Protein AF-A0A9P0MDN2-F1 (afdb_monomer_lite)

InterPro domains:
  IPR000237 GRIP domain [PF01465] (187-229)
  IPR000237 GRIP domain [PS50913] (182-232)
  IPR000237 GRIP domain [SM00755] (185-232)
  IPR051841 Microtubule and Golgi organization protein [PTHR18902] (2-253)

pLDDT: mean 79.59, std 17.29, range [38.66, 96.5]

Radius of gyration: 47.5 Å; chains: 1; bounding box: 107×49×128 Å

Sequence (258 aa):
MKEEANEKKIKELQNEISVLQNKHSQLSAKFDNTVVEHAETVRSLKVHAETLAQCYRQQISEQEARHNKEIIELQSKIEKAPSPVEHNLPPPLMHREEGEGSENTESTYSPNKVHPVPLERLLATEDDQELANLKKQLHEQELKLSHLTALLADTEQDLAKHTQMNEVLKEEIRRQQRSQERERHAENLEYLKNVVFKFVTLSNSDERTRLVPVLNTILKLSPDETRQLTTVAKGEPSATLKGWTNLLPTWSSSPSKP

Structure (mmCIF, N/CA/C/O backbone):
data_AF-A0A9P0MDN2-F1
#
_entry.id   AF-A0A9P0MDN2-F1
#
loop_
_atom_site.group_PDB
_atom_site.id
_atom_site.type_symbol
_atom_site.label_atom_id
_atom_site.label_alt_id
_atom_site.label_comp_id
_atom_site.label_asym_id
_atom_site.label_entity_id
_atom_site.label_seq_id
_atom_site.pdbx_PDB_ins_code
_atom_site.Cartn_x
_atom_site.Cartn_y
_atom_site.Cartn_z
_atom_site.occupancy
_atom_site.B_iso_or_equiv
_atom_site.auth_seq_id
_atom_site.auth_comp_id
_atom_site.auth_asym_id
_atom_site.auth_atom_id
_atom_site.pdbx_PDB_model_num
ATOM 1 N N . MET A 1 1 ? -54.122 -16.820 39.438 1.00 64.31 1 MET A N 1
ATOM 2 C CA . MET A 1 1 ? -54.088 -15.855 38.311 1.00 64.31 1 MET A CA 1
ATOM 3 C C . MET A 1 1 ? -52.761 -15.109 38.173 1.00 64.31 1 MET A C 1
ATOM 5 O O . MET A 1 1 ? -52.159 -15.233 37.120 1.00 64.31 1 MET A O 1
ATOM 9 N N . LYS A 1 2 ? -52.264 -14.355 39.172 1.00 77.44 2 LYS A N 1
ATOM 10 C CA . LYS A 1 2 ? -50.983 -13.615 39.027 1.00 77.44 2 LYS A CA 1
ATOM 11 C C . LYS A 1 2 ? -49.751 -14.523 38.886 1.00 77.44 2 LYS A C 1
ATOM 13 O O . LYS A 1 2 ? -48.851 -14.221 38.115 1.00 77.44 2 LYS A O 1
ATOM 18 N N . GLU A 1 3 ? -49.737 -15.639 39.604 1.00 82.81 3 GLU A N 1
ATOM 19 C CA . GLU A 1 3 ? -48.618 -16.589 39.619 1.00 82.81 3 GLU A CA 1
ATOM 20 C C . GLU A 1 3 ? -48.464 -17.327 38.281 1.00 82.81 3 GLU A C 1
ATOM 22 O O . GLU A 1 3 ? -47.385 -17.354 37.703 1.00 82.81 3 GLU A O 1
ATOM 27 N N . GLU A 1 4 ? -49.580 -17.770 37.706 1.00 86.69 4 GLU A N 1
ATOM 28 C CA . GLU A 1 4 ? -49.644 -18.402 36.383 1.00 86.69 4 GLU A CA 1
ATOM 29 C C . GLU A 1 4 ? -49.249 -17.443 35.238 1.00 86.69 4 GLU A C 1
ATOM 31 O O . GLU A 1 4 ? -48.615 -17.841 34.259 1.00 86.69 4 GLU A O 1
ATOM 36 N N . ALA A 1 5 ? -49.573 -16.149 35.369 1.00 88.19 5 ALA A N 1
ATOM 37 C CA . ALA A 1 5 ? -49.143 -15.117 34.424 1.00 88.19 5 ALA A CA 1
ATOM 38 C C . ALA A 1 5 ? -47.628 -14.852 34.503 1.00 88.19 5 ALA A C 1
ATOM 40 O O . ALA A 1 5 ? -46.972 -14.717 33.468 1.00 88.19 5 ALA A O 1
ATOM 41 N N . ASN A 1 6 ? -47.061 -14.831 35.714 1.00 88.12 6 ASN A N 1
ATOM 42 C CA . ASN A 1 6 ? -45.615 -14.719 35.912 1.00 88.12 6 ASN A CA 1
ATOM 43 C C . ASN A 1 6 ? -44.875 -15.943 35.361 1.00 88.12 6 ASN A C 1
ATOM 45 O O . ASN A 1 6 ? -43.851 -15.792 34.700 1.00 88.12 6 ASN A O 1
ATOM 49 N N . GLU A 1 7 ? -45.408 -17.146 35.568 1.00 92.81 7 GLU A N 1
ATOM 50 C CA . GLU A 1 7 ? -44.802 -18.384 35.078 1.00 92.81 7 GLU A CA 1
ATOM 51 C C . GLU A 1 7 ? -44.790 -18.453 33.541 1.00 92.81 7 GLU A C 1
ATOM 53 O O . GLU A 1 7 ? -43.781 -18.827 32.935 1.00 92.81 7 GLU A O 1
ATOM 58 N N . LYS A 1 8 ? -45.868 -17.996 32.886 1.00 93.50 8 LYS A N 1
ATOM 59 C CA . LYS A 1 8 ? -45.890 -17.800 31.426 1.00 93.50 8 LYS A CA 1
ATOM 60 C C . LYS A 1 8 ? -44.834 -16.797 30.967 1.00 93.50 8 LYS A C 1
ATOM 62 O O . LYS A 1 8 ? -44.126 -17.078 30.003 1.00 93.50 8 LYS A O 1
ATOM 67 N N . LYS A 1 9 ? -44.694 -15.661 31.658 1.00 93.44 9 LYS A N 1
ATOM 68 C CA . LYS A 1 9 ? -43.712 -14.630 31.292 1.00 93.44 9 LYS A CA 1
ATOM 69 C C . LYS A 1 9 ? -42.272 -15.121 31.438 1.00 93.44 9 LYS A C 1
ATOM 71 O O . LYS A 1 9 ? -41.442 -14.827 30.585 1.00 93.44 9 LYS A O 1
ATOM 76 N N . ILE A 1 10 ? -41.986 -15.910 32.473 1.00 93.19 10 ILE A N 1
ATOM 77 C CA . ILE A 1 10 ? -40.671 -16.532 32.678 1.00 93.19 10 ILE A CA 1
ATOM 78 C C . ILE A 1 10 ? -40.348 -17.502 31.537 1.00 93.19 10 ILE A C 1
ATOM 80 O O . ILE A 1 10 ? -39.254 -17.427 30.982 1.00 93.19 10 ILE A O 1
ATOM 84 N N . LYS A 1 11 ? -41.296 -18.359 31.135 1.00 94.69 11 LYS A N 1
ATOM 85 C CA . LYS A 1 11 ? -41.104 -19.277 29.996 1.00 94.69 11 LYS A CA 1
ATOM 86 C C . LYS A 1 11 ? -40.870 -18.534 28.680 1.00 94.69 11 LYS A C 1
ATOM 88 O O . LYS A 1 11 ? -40.037 -18.944 27.878 1.00 94.69 11 LYS A O 1
ATOM 93 N N . GLU A 1 12 ? -41.581 -17.432 28.468 1.00 94.81 12 GLU A N 1
ATOM 94 C CA . GLU A 1 12 ? -41.443 -16.595 27.275 1.00 94.81 12 GLU A CA 1
ATOM 95 C C . GLU A 1 12 ? -40.056 -15.932 27.209 1.00 94.81 12 GLU A C 1
ATOM 97 O O . GLU A 1 12 ? -39.370 -16.043 26.195 1.00 94.81 12 GLU A O 1
ATOM 102 N N . LEU A 1 13 ? -39.589 -15.358 28.325 1.00 94.69 13 LEU A N 1
ATOM 103 C CA . LEU A 1 13 ? -38.243 -14.787 28.444 1.00 94.69 13 LEU A CA 1
ATOM 104 C C . LEU A 1 13 ? -37.142 -15.849 28.305 1.00 94.69 13 LEU A C 1
ATOM 106 O O . LEU A 1 13 ? -36.115 -15.591 27.683 1.00 94.69 13 LEU A O 1
ATOM 110 N N . GLN A 1 14 ? -37.341 -17.055 28.845 1.00 95.38 14 GLN A N 1
ATOM 111 C CA . GLN A 1 14 ? -36.399 -18.167 28.675 1.00 95.38 14 GLN A CA 1
ATOM 112 C C . GLN A 1 14 ? -36.266 -18.586 27.206 1.00 95.38 14 GLN A C 1
ATOM 114 O O . GLN A 1 14 ? -35.151 -18.811 26.732 1.00 95.38 14 GLN A O 1
ATOM 119 N N . ASN A 1 15 ? -37.380 -18.638 26.471 1.00 95.50 15 ASN A N 1
ATOM 120 C CA . ASN A 1 15 ? -37.355 -18.889 25.031 1.00 95.50 15 ASN A CA 1
ATOM 121 C C . ASN A 1 15 ? -36.637 -17.768 24.273 1.00 95.50 15 ASN A C 1
ATOM 123 O O . ASN A 1 15 ? -35.816 -18.048 23.402 1.00 95.50 15 ASN A O 1
ATOM 127 N N . GLU A 1 16 ? -36.900 -16.507 24.614 1.00 96.12 16 GLU A N 1
ATOM 128 C CA . GLU A 1 16 ? -36.257 -15.360 23.969 1.00 96.12 16 GLU A CA 1
ATOM 129 C C . GLU A 1 16 ? -34.737 -15.350 24.197 1.00 96.12 16 GLU A C 1
ATOM 131 O O . GLU A 1 16 ? -33.969 -15.173 23.250 1.00 96.12 16 GLU A O 1
ATOM 136 N N . ILE A 1 17 ? -34.287 -15.652 25.420 1.00 95.12 17 ILE A N 1
ATOM 137 C CA . ILE A 1 17 ? -32.863 -15.818 25.745 1.00 95.12 17 ILE A CA 1
ATOM 138 C C . ILE A 1 17 ? -32.244 -16.947 24.915 1.00 95.12 17 ILE A C 1
ATOM 140 O O . ILE A 1 17 ? -31.166 -16.761 24.352 1.00 95.12 17 ILE A O 1
ATOM 144 N N . SER A 1 18 ? -32.923 -18.091 24.786 1.00 96.31 18 SER A N 1
ATOM 145 C CA . SER A 1 18 ? -32.432 -19.221 23.986 1.00 96.31 18 SER A CA 1
ATOM 146 C C . SER A 1 18 ? -32.280 -18.857 22.503 1.00 96.31 18 SER A C 1
ATOM 148 O O . SER A 1 18 ? -31.257 -19.157 21.881 1.00 96.31 18 SER A O 1
ATOM 150 N N . VAL A 1 19 ? -33.255 -18.137 21.939 1.00 96.50 19 VAL A N 1
ATOM 151 C CA . VAL A 1 19 ? -33.205 -17.653 20.551 1.00 96.50 19 VAL A CA 1
ATOM 152 C C . VAL A 1 19 ? -32.062 -16.655 20.357 1.00 96.50 19 VAL A C 1
ATOM 154 O O . VAL A 1 19 ? -31.311 -16.762 19.384 1.00 96.50 19 VAL A O 1
ATOM 157 N N . LEU A 1 20 ? -31.889 -15.709 21.283 1.00 95.25 20 LEU A N 1
ATOM 158 C CA . LEU A 1 20 ? -30.805 -14.726 21.229 1.00 95.25 20 LEU A CA 1
ATOM 159 C C . LEU A 1 20 ? -29.427 -15.383 21.360 1.00 95.25 20 LEU A C 1
ATOM 161 O O . LEU A 1 20 ? -28.518 -15.029 20.610 1.00 95.25 20 LEU A O 1
ATOM 165 N N . GLN A 1 21 ? -29.277 -16.376 22.239 1.00 96.00 21 GLN A N 1
ATOM 166 C CA . GLN A 1 21 ? -28.046 -17.160 22.367 1.00 96.00 21 GLN A CA 1
ATOM 167 C C . GLN A 1 21 ? -27.708 -17.899 21.068 1.00 96.00 21 GLN A C 1
ATOM 169 O O . GLN A 1 21 ? -26.567 -17.851 20.610 1.00 96.00 21 GLN A O 1
ATOM 174 N N . ASN A 1 22 ? -28.698 -18.526 20.428 1.00 96.31 22 ASN A N 1
ATOM 175 C CA . ASN A 1 22 ? -28.493 -19.233 19.165 1.00 96.31 22 ASN A CA 1
ATOM 176 C C . ASN A 1 22 ? -28.122 -18.261 18.027 1.00 96.31 22 ASN A C 1
ATOM 178 O O . ASN A 1 22 ? -27.191 -18.505 17.259 1.00 96.31 22 ASN A O 1
ATOM 182 N N . LYS A 1 23 ? -28.774 -17.092 17.973 1.00 96.38 23 LYS A N 1
ATOM 183 C CA . LYS A 1 23 ? -28.440 -16.031 17.013 1.00 96.38 23 LYS A CA 1
ATOM 184 C C . LYS A 1 23 ? -27.026 -15.490 17.226 1.00 96.38 23 LYS A C 1
ATOM 186 O O . LYS A 1 23 ? -26.309 -15.288 16.248 1.00 96.38 23 LYS A O 1
ATOM 191 N N . HIS A 1 24 ? -26.611 -15.283 18.475 1.00 94.31 24 HIS A N 1
ATOM 192 C CA . HIS A 1 24 ? -25.248 -14.860 18.784 1.00 94.31 24 HIS A CA 1
ATOM 193 C C . HIS A 1 24 ? -24.230 -15.928 18.370 1.00 94.31 24 HIS A C 1
ATOM 195 O O . HIS A 1 24 ? -23.227 -15.589 17.743 1.00 94.31 24 HIS A O 1
ATOM 201 N N . SER A 1 25 ? -24.500 -17.203 18.657 1.00 96.06 25 SER A N 1
ATOM 202 C CA . SER A 1 25 ? -23.626 -18.311 18.262 1.00 96.06 25 SER A CA 1
ATOM 203 C C . SER A 1 25 ? -23.468 -18.395 16.739 1.00 96.06 25 SER A C 1
ATOM 205 O O . SER A 1 25 ? -22.344 -18.457 16.244 1.00 96.06 25 SER A O 1
ATOM 207 N N . GLN A 1 26 ? -24.561 -18.267 15.976 1.00 95.69 26 GLN A N 1
ATOM 208 C CA . GLN A 1 26 ? -24.492 -18.198 14.511 1.00 95.69 26 GLN A CA 1
ATOM 209 C C . GLN A 1 26 ? -23.711 -16.986 14.004 1.00 95.69 26 GLN A C 1
ATOM 211 O O . GLN A 1 26 ? -22.951 -17.108 13.045 1.00 95.69 26 GLN A O 1
ATOM 216 N N . LEU A 1 27 ? -23.913 -15.810 14.603 1.00 96.00 27 LEU A N 1
ATOM 217 C CA . LEU A 1 27 ? -23.220 -14.600 14.171 1.00 96.00 27 LEU A CA 1
ATOM 218 C C . LEU A 1 27 ? -21.716 -14.687 14.463 1.00 96.00 27 LEU A C 1
ATOM 220 O O . LEU A 1 27 ? -20.920 -14.288 13.620 1.00 96.00 27 LEU A O 1
ATOM 224 N N . SER A 1 28 ? -21.344 -15.277 15.603 1.00 95.56 28 SER A N 1
ATOM 225 C CA . SER A 1 28 ? -19.951 -15.563 15.956 1.00 95.56 28 SER A CA 1
ATOM 226 C C . SER A 1 28 ? -19.315 -16.520 14.950 1.00 95.56 28 SER A C 1
ATOM 228 O O . SER A 1 28 ? -18.277 -16.201 14.390 1.00 95.56 28 SER A O 1
ATOM 230 N N . ALA A 1 29 ? -19.981 -17.633 14.626 1.00 96.25 29 ALA A N 1
ATOM 231 C CA . ALA A 1 29 ? -19.466 -18.594 13.650 1.00 96.25 29 ALA A CA 1
ATOM 232 C C . ALA A 1 29 ? -19.299 -17.978 12.248 1.00 96.25 29 ALA A C 1
ATOM 234 O O . ALA A 1 29 ? -18.326 -18.256 11.552 1.00 96.25 29 ALA A O 1
ATOM 235 N N . LYS A 1 30 ? -20.229 -17.108 11.826 1.00 95.50 30 LYS A N 1
ATOM 236 C CA . LYS A 1 30 ? -20.091 -16.362 10.566 1.00 95.50 30 LYS A CA 1
ATOM 237 C C . LYS A 1 30 ? -18.897 -15.416 10.599 1.00 95.50 30 LYS A C 1
ATOM 239 O O . LYS A 1 30 ? -18.165 -15.358 9.619 1.00 95.50 30 LYS A O 1
ATOM 244 N N . PHE A 1 31 ? -18.706 -14.698 11.704 1.00 95.50 31 PHE A N 1
ATOM 245 C CA . PHE A 1 31 ? -17.558 -13.816 11.877 1.00 95.50 31 PHE A CA 1
ATOM 246 C C . PHE A 1 31 ? -16.243 -14.602 11.793 1.00 95.50 31 PHE A C 1
ATOM 248 O O . PHE A 1 31 ? -15.387 -14.254 10.983 1.00 95.50 31 PHE A O 1
ATOM 255 N N . ASP A 1 32 ? -16.126 -15.711 12.522 1.00 95.19 32 ASP A N 1
ATOM 256 C CA . ASP A 1 32 ? -14.928 -16.556 12.507 1.00 95.19 32 ASP A CA 1
ATOM 257 C C . ASP A 1 32 ? -14.625 -17.085 11.096 1.00 95.19 32 ASP A C 1
ATOM 259 O O . ASP A 1 32 ? -13.489 -16.990 10.630 1.00 95.19 32 ASP A O 1
ATOM 263 N N . ASN A 1 33 ? -15.647 -17.537 10.361 1.00 94.50 33 ASN A N 1
ATOM 264 C CA . ASN A 1 33 ? -15.489 -17.958 8.966 1.00 94.50 33 ASN A CA 1
ATOM 265 C C . ASN A 1 33 ? -14.997 -16.813 8.069 1.00 94.50 33 ASN A C 1
ATOM 267 O O . ASN A 1 33 ? -14.053 -17.001 7.304 1.00 94.50 33 ASN A O 1
ATOM 271 N N . THR A 1 34 ? -15.579 -15.612 8.188 1.00 92.62 34 THR A N 1
ATOM 272 C CA . THR A 1 34 ? -15.127 -14.458 7.391 1.00 92.62 34 THR A CA 1
ATOM 273 C C . THR A 1 34 ? -13.689 -14.061 7.712 1.00 92.62 34 THR A C 1
ATOM 275 O O . THR A 1 34 ? -12.934 -13.719 6.805 1.00 92.62 34 THR A O 1
ATOM 278 N N . VAL A 1 35 ? -13.272 -14.160 8.978 1.00 95.19 35 VAL A N 1
ATOM 279 C CA . VAL A 1 35 ? -11.889 -13.893 9.392 1.00 95.19 35 VAL A CA 1
ATOM 280 C C . VAL A 1 35 ? -10.933 -14.902 8.758 1.00 95.19 35 VAL A C 1
ATOM 282 O O . VAL A 1 35 ? -9.881 -14.505 8.254 1.00 95.19 35 VAL A O 1
ATOM 285 N N . VAL A 1 36 ? -11.298 -16.187 8.731 1.00 96.12 36 VAL A N 1
ATOM 286 C CA . VAL A 1 36 ? -10.492 -17.236 8.088 1.00 96.12 36 VAL A CA 1
ATOM 287 C C . VAL A 1 36 ? -10.376 -16.998 6.581 1.00 96.12 36 VAL A C 1
ATOM 289 O O . VAL A 1 36 ? -9.259 -16.985 6.062 1.00 96.12 36 VAL A O 1
ATOM 292 N N . GLU A 1 37 ? -11.483 -16.720 5.890 1.00 94.19 37 GLU A N 1
ATOM 293 C CA . GLU A 1 37 ? -11.477 -16.407 4.453 1.00 94.19 37 GLU A CA 1
ATOM 294 C C . GLU A 1 37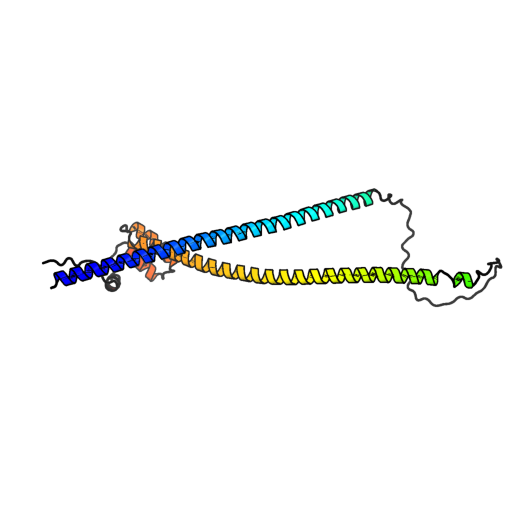 ? -10.611 -15.174 4.145 1.00 94.19 37 GLU A C 1
ATOM 296 O O . GLU A 1 37 ? -9.792 -15.174 3.221 1.00 94.19 37 GLU A O 1
ATOM 301 N N . HIS A 1 38 ? -10.728 -14.116 4.950 1.00 94.12 38 HIS A N 1
ATOM 302 C CA . HIS A 1 38 ? -9.909 -12.915 4.781 1.00 94.12 38 HIS A CA 1
ATOM 303 C C . HIS A 1 38 ? -8.423 -13.218 5.032 1.00 94.12 38 HIS A C 1
ATOM 305 O O . HIS A 1 38 ? -7.560 -12.775 4.276 1.00 94.12 38 HIS A O 1
ATOM 311 N N . ALA A 1 39 ? -8.095 -14.041 6.029 1.00 93.31 39 ALA A N 1
ATOM 312 C CA . ALA A 1 39 ? -6.718 -14.466 6.270 1.00 93.31 39 ALA A CA 1
ATOM 313 C C . ALA A 1 39 ? -6.143 -15.307 5.111 1.00 93.31 39 ALA A C 1
ATOM 315 O O . ALA A 1 39 ? -4.949 -15.215 4.812 1.00 93.31 39 ALA A O 1
ATOM 316 N N . GLU A 1 40 ? -6.965 -16.124 4.451 1.00 94.94 40 GLU A N 1
ATOM 317 C CA . GLU A 1 40 ? -6.573 -16.911 3.276 1.00 94.94 40 GLU A CA 1
ATOM 318 C C . GLU A 1 40 ? -6.332 -16.045 2.042 1.00 94.94 40 GLU A C 1
ATOM 320 O O . GLU A 1 40 ? -5.292 -16.182 1.393 1.00 94.94 40 GLU A O 1
ATOM 325 N N . THR A 1 41 ? -7.234 -15.106 1.754 1.00 93.19 41 THR A N 1
ATOM 326 C CA . THR A 1 41 ? -7.065 -14.160 0.637 1.00 93.19 41 THR A CA 1
ATOM 327 C C . THR A 1 41 ? -5.800 -13.318 0.797 1.00 93.19 41 THR A C 1
ATOM 329 O O . THR A 1 41 ? -5.014 -13.206 -0.145 1.00 93.19 41 THR A O 1
ATOM 332 N N . VAL A 1 42 ? -5.528 -12.809 2.004 1.00 91.69 42 VAL A N 1
ATOM 333 C CA . VAL A 1 42 ? -4.289 -12.075 2.310 1.00 91.69 42 VAL A CA 1
ATOM 334 C C . VAL A 1 42 ? -3.055 -12.958 2.106 1.00 91.69 42 VAL A C 1
ATOM 336 O O . VAL A 1 42 ? -2.080 -12.511 1.498 1.00 91.69 42 VAL A O 1
ATOM 339 N N . ARG A 1 43 ? -3.086 -14.222 2.552 1.00 95.44 43 ARG A N 1
ATOM 340 C CA . ARG A 1 43 ? -1.994 -15.181 2.299 1.00 95.44 43 ARG A CA 1
ATOM 341 C C . ARG A 1 43 ? -1.755 -15.387 0.806 1.00 95.44 43 ARG A C 1
ATOM 343 O O . ARG A 1 43 ? -0.609 -15.326 0.371 1.00 95.44 43 ARG A O 1
ATOM 350 N N . SER A 1 44 ? -2.815 -15.592 0.027 1.00 92.88 44 SER A N 1
ATOM 351 C CA . SER A 1 44 ? -2.716 -15.790 -1.422 1.00 92.88 44 SER A CA 1
ATOM 352 C C . SER A 1 44 ? -2.113 -14.572 -2.123 1.00 92.88 44 SER A C 1
ATOM 354 O O . SER A 1 44 ? -1.203 -14.713 -2.940 1.00 92.88 44 SER A O 1
ATOM 356 N N . LEU A 1 45 ? -2.580 -13.366 -1.783 1.00 92.38 45 LEU A N 1
ATOM 357 C CA . LEU A 1 45 ? -2.050 -12.121 -2.342 1.00 92.38 45 LEU A CA 1
ATOM 358 C C . LEU A 1 45 ? -0.573 -11.924 -1.991 1.00 92.38 45 LEU A C 1
ATOM 360 O O . LEU A 1 45 ? 0.213 -11.524 -2.849 1.00 92.38 45 LEU A O 1
ATOM 364 N N . LYS A 1 46 ? -0.175 -12.258 -0.758 1.00 93.00 46 LYS A N 1
ATOM 365 C CA . LYS A 1 46 ? 1.222 -12.186 -0.321 1.00 93.00 46 LYS A CA 1
ATOM 366 C C . LYS A 1 46 ? 2.122 -13.120 -1.134 1.00 93.00 46 LYS A C 1
ATOM 368 O O . LYS A 1 46 ? 3.142 -12.671 -1.646 1.00 93.00 46 LYS A O 1
ATOM 373 N N . VAL A 1 47 ? 1.721 -14.380 -1.308 1.00 94.88 47 VAL A N 1
ATOM 374 C CA . VAL A 1 47 ? 2.479 -15.357 -2.113 1.00 94.88 47 VAL A CA 1
ATOM 375 C C . VAL A 1 47 ? 2.606 -14.894 -3.567 1.00 94.88 47 VAL A C 1
ATOM 377 O O . VAL A 1 47 ? 3.683 -14.984 -4.159 1.00 94.88 47 VAL A O 1
ATOM 380 N N . HIS A 1 48 ? 1.531 -14.352 -4.145 1.00 92.38 48 HIS A N 1
ATOM 381 C CA . HIS A 1 48 ? 1.569 -13.810 -5.502 1.00 92.38 48 HIS A CA 1
ATOM 382 C C . HIS A 1 48 ? 2.553 -12.635 -5.626 1.00 92.38 48 HIS A C 1
ATOM 384 O O . HIS A 1 48 ? 3.381 -12.619 -6.538 1.00 92.38 48 HIS A O 1
ATOM 390 N N . ALA A 1 49 ? 2.520 -11.691 -4.680 1.00 88.38 49 ALA A N 1
ATOM 391 C CA . ALA A 1 49 ? 3.444 -10.559 -4.651 1.00 88.38 49 ALA A CA 1
ATOM 392 C C . ALA A 1 49 ? 4.910 -11.005 -4.495 1.00 88.38 49 ALA A C 1
ATOM 394 O O . ALA A 1 49 ? 5.790 -10.487 -5.182 1.00 88.38 49 ALA A O 1
ATOM 395 N N . GLU A 1 50 ? 5.178 -11.994 -3.637 1.00 93.50 50 GLU A N 1
ATOM 396 C CA . GLU A 1 50 ? 6.517 -12.565 -3.445 1.00 93.50 50 GLU A CA 1
ATOM 397 C C . GLU A 1 50 ? 7.039 -13.246 -4.715 1.00 93.50 50 GLU A C 1
ATOM 399 O O . GLU A 1 50 ? 8.194 -13.036 -5.094 1.00 93.50 50 GLU A O 1
ATOM 404 N N . THR A 1 51 ? 6.173 -13.992 -5.404 1.00 95.69 51 THR A N 1
ATOM 405 C CA . THR A 1 51 ? 6.498 -14.659 -6.672 1.00 95.69 51 THR A CA 1
ATOM 406 C C . THR A 1 51 ? 6.843 -13.634 -7.750 1.00 95.69 51 THR A C 1
ATOM 408 O O . THR A 1 51 ? 7.872 -13.748 -8.415 1.00 95.69 51 THR A O 1
ATOM 411 N N . LEU A 1 52 ? 6.028 -12.584 -7.887 1.00 91.75 52 LEU A N 1
ATOM 412 C CA . LEU A 1 52 ? 6.271 -11.517 -8.855 1.00 91.75 52 LEU A CA 1
ATOM 413 C C . LEU A 1 52 ? 7.584 -10.778 -8.560 1.00 91.75 52 LEU A C 1
ATOM 415 O O . LEU A 1 52 ? 8.392 -10.549 -9.461 1.00 91.75 52 LEU A O 1
ATOM 419 N N . ALA A 1 53 ? 7.839 -10.463 -7.288 1.00 92.19 53 ALA A N 1
ATOM 420 C CA . ALA A 1 53 ? 9.090 -9.845 -6.869 1.00 92.19 53 ALA A CA 1
ATOM 421 C C . ALA A 1 53 ? 10.301 -10.746 -7.161 1.00 92.19 53 ALA A C 1
ATOM 423 O O . ALA A 1 53 ? 11.366 -10.248 -7.524 1.00 92.19 53 ALA A O 1
ATOM 424 N N . GLN A 1 54 ? 10.156 -12.067 -7.024 1.00 95.38 54 GLN A N 1
ATOM 425 C CA . GLN A 1 54 ? 11.209 -13.019 -7.366 1.00 95.38 54 GLN A CA 1
ATOM 426 C C . GLN A 1 54 ? 11.488 -13.055 -8.872 1.00 95.38 54 GLN A C 1
ATOM 428 O O . GLN A 1 54 ? 12.657 -12.991 -9.249 1.00 95.38 54 GLN A O 1
ATOM 433 N N . CYS A 1 55 ? 10.452 -13.064 -9.717 1.00 95.50 55 CYS A N 1
ATOM 434 C CA . CYS A 1 55 ? 10.616 -12.964 -11.169 1.00 95.50 55 CYS A CA 1
ATOM 435 C C . CYS A 1 55 ? 11.376 -11.694 -11.571 1.00 95.50 55 CYS A C 1
ATOM 437 O O . CYS A 1 55 ? 12.347 -11.778 -12.320 1.00 95.50 55 CYS A O 1
ATOM 439 N N . TYR A 1 56 ? 10.999 -10.530 -11.030 1.00 89.88 56 TYR A N 1
ATOM 440 C CA . TYR A 1 56 ? 11.695 -9.282 -11.355 1.00 89.88 56 TYR A CA 1
ATOM 441 C C . TYR A 1 56 ? 13.145 -9.267 -10.870 1.00 89.88 56 TYR A C 1
ATOM 443 O O . TYR A 1 56 ? 14.027 -8.845 -11.614 1.00 89.88 56 TYR A O 1
ATOM 451 N N . ARG A 1 57 ? 13.427 -9.776 -9.662 1.00 94.69 57 ARG A N 1
ATOM 452 C CA . ARG A 1 57 ? 14.814 -9.919 -9.183 1.00 94.69 57 ARG A CA 1
ATOM 453 C C . ARG A 1 57 ? 15.644 -10.801 -10.111 1.00 94.69 57 ARG A C 1
ATOM 455 O O . ARG A 1 57 ? 16.791 -10.470 -10.396 1.00 94.69 57 ARG A O 1
ATOM 462 N N . GLN A 1 58 ? 15.070 -11.903 -10.586 1.00 95.38 58 GLN A N 1
ATOM 463 C CA . GLN A 1 58 ? 15.761 -12.807 -11.497 1.00 95.38 58 GLN A CA 1
ATOM 464 C C . GLN A 1 58 ? 16.023 -12.156 -12.857 1.00 95.38 58 GLN A C 1
ATOM 466 O O . GLN A 1 58 ? 17.133 -12.255 -13.372 1.00 95.38 58 GLN A O 1
ATOM 471 N N . GLN A 1 59 ? 15.048 -11.424 -13.394 1.00 95.44 59 GLN A N 1
ATOM 472 C CA . GLN A 1 59 ? 15.205 -10.696 -14.650 1.00 95.44 59 GLN A CA 1
ATOM 473 C C . GLN A 1 59 ? 16.294 -9.616 -14.560 1.00 95.44 59 GLN A C 1
ATOM 475 O O . GLN A 1 59 ? 17.116 -9.507 -15.467 1.00 95.44 59 GLN A O 1
ATOM 480 N N . ILE A 1 60 ? 16.344 -8.862 -13.456 1.00 91.69 60 ILE A N 1
ATOM 481 C CA . ILE A 1 60 ? 17.404 -7.872 -13.208 1.00 91.69 60 ILE A CA 1
ATOM 482 C C . ILE A 1 60 ? 18.770 -8.563 -13.146 1.00 91.69 60 ILE A C 1
ATOM 484 O O . ILE A 1 60 ? 19.688 -8.148 -13.844 1.00 91.69 60 ILE A O 1
ATOM 488 N N . SER A 1 61 ? 18.889 -9.654 -12.385 1.00 96.31 61 SER A N 1
ATOM 489 C CA . SER A 1 61 ? 20.146 -10.400 -12.258 1.00 96.31 61 SER A CA 1
ATOM 490 C C . SER A 1 61 ? 20.638 -10.964 -13.596 1.00 96.31 61 SER A C 1
ATOM 492 O O . SER A 1 61 ? 21.829 -10.888 -13.901 1.00 96.31 61 SER A O 1
ATOM 494 N N . GLU A 1 62 ? 19.739 -11.491 -14.431 1.00 95.94 62 GLU A N 1
ATOM 495 C CA . GLU A 1 62 ? 20.096 -11.924 -15.784 1.00 95.94 62 GLU A CA 1
ATOM 496 C C . GLU A 1 62 ? 20.571 -10.761 -16.652 1.00 95.94 62 GLU A C 1
ATOM 498 O O . GLU A 1 62 ? 21.548 -10.907 -17.389 1.00 95.94 62 GLU A O 1
ATOM 503 N N . GLN A 1 63 ? 19.900 -9.613 -16.569 1.00 92.50 63 GLN A N 1
ATOM 504 C CA . GLN A 1 63 ? 20.267 -8.429 -17.335 1.00 92.50 63 GLN A CA 1
ATOM 505 C C . GLN A 1 63 ? 21.640 -7.893 -16.908 1.00 92.50 63 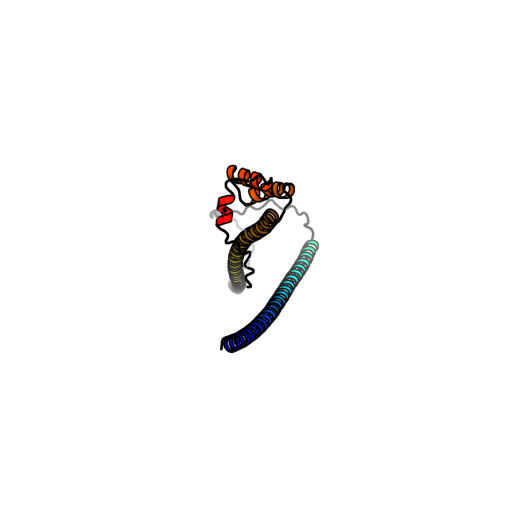GLN A C 1
ATOM 507 O O . GLN A 1 63 ? 22.482 -7.617 -17.760 1.00 92.50 63 GLN A O 1
ATOM 512 N N . GLU A 1 64 ? 21.910 -7.826 -15.604 1.00 93.44 64 GLU A N 1
ATOM 513 C CA . GLU A 1 64 ? 23.222 -7.472 -15.052 1.00 93.44 64 GLU A CA 1
ATOM 514 C C . GLU A 1 64 ? 24.309 -8.443 -15.523 1.00 93.44 64 GLU A C 1
ATOM 516 O O . GLU A 1 64 ? 25.386 -8.019 -15.939 1.00 93.44 64 GLU A O 1
ATOM 521 N N . ALA A 1 65 ? 24.026 -9.750 -15.529 1.00 95.62 65 ALA A N 1
ATOM 522 C CA . ALA A 1 65 ? 24.959 -10.753 -16.027 1.00 95.62 65 ALA A CA 1
ATOM 523 C C . ALA A 1 65 ? 25.221 -10.612 -17.537 1.00 95.62 65 ALA A C 1
ATOM 525 O O . ALA A 1 65 ? 26.357 -10.809 -17.976 1.00 95.62 65 ALA A O 1
ATOM 526 N N . ARG A 1 66 ? 24.201 -10.266 -18.338 1.00 94.31 66 ARG A N 1
ATOM 527 C CA . ARG A 1 66 ? 24.359 -9.967 -19.773 1.00 94.31 66 ARG A CA 1
ATOM 528 C C . ARG A 1 66 ? 25.239 -8.737 -19.980 1.00 94.31 66 ARG A C 1
ATOM 530 O O . ARG A 1 66 ? 26.236 -8.841 -20.687 1.00 94.31 66 ARG A O 1
ATOM 537 N N . HIS A 1 67 ? 24.930 -7.626 -19.312 1.00 91.50 67 HIS A N 1
ATOM 538 C CA . HIS A 1 67 ? 25.718 -6.398 -19.418 1.00 91.50 67 HIS A CA 1
ATOM 539 C C . HIS A 1 67 ? 27.164 -6.610 -18.957 1.00 91.50 67 HIS A C 1
ATOM 541 O O . HIS A 1 67 ? 28.087 -6.172 -19.632 1.00 91.50 67 HIS A O 1
ATOM 547 N N . ASN A 1 68 ? 27.394 -7.340 -17.861 1.00 93.81 68 ASN A N 1
ATOM 548 C CA . ASN A 1 68 ? 28.752 -7.650 -17.407 1.00 93.81 68 ASN A CA 1
ATOM 549 C C . ASN A 1 68 ? 29.542 -8.459 -18.444 1.00 93.81 68 ASN A C 1
ATOM 551 O O . ASN A 1 68 ? 30.721 -8.183 -18.658 1.00 93.81 68 ASN A O 1
ATOM 555 N N . LYS A 1 69 ? 28.914 -9.434 -19.114 1.00 94.06 69 LYS A N 1
ATOM 556 C CA . LYS A 1 69 ? 29.567 -10.176 -20.205 1.00 94.06 69 LYS A CA 1
ATOM 557 C C . LYS A 1 69 ? 29.922 -9.263 -21.375 1.00 94.06 69 LYS A C 1
ATOM 559 O O . LYS A 1 69 ? 31.033 -9.355 -21.887 1.00 94.06 69 LYS A O 1
ATOM 564 N N . GLU A 1 70 ? 29.010 -8.379 -21.766 1.00 92.69 70 GLU A N 1
ATOM 565 C CA . GLU A 1 70 ? 29.227 -7.431 -22.860 1.00 92.69 70 GLU A CA 1
ATOM 566 C C . GLU A 1 70 ? 30.333 -6.418 -22.531 1.00 92.69 70 GLU A C 1
ATOM 568 O O . GLU A 1 70 ? 31.208 -6.178 -23.358 1.00 92.69 70 GLU A O 1
ATOM 573 N N . ILE A 1 71 ? 30.374 -5.904 -21.298 1.00 93.00 71 ILE A N 1
ATOM 574 C CA . ILE A 1 71 ? 31.458 -5.038 -20.813 1.00 93.00 71 ILE A CA 1
ATOM 575 C C . ILE A 1 71 ? 32.809 -5.750 -20.926 1.00 93.00 71 ILE A C 1
ATOM 577 O O . ILE A 1 71 ? 33.752 -5.173 -21.463 1.00 93.00 71 ILE A O 1
ATOM 581 N N . ILE A 1 72 ? 32.904 -7.003 -20.470 1.00 92.94 72 ILE A N 1
ATOM 582 C CA . ILE A 1 72 ? 34.141 -7.794 -20.558 1.00 92.94 72 ILE A CA 1
ATOM 583 C C . ILE A 1 72 ? 34.543 -8.018 -22.025 1.00 92.94 72 ILE A C 1
ATOM 585 O O . ILE A 1 72 ? 35.718 -7.897 -22.374 1.00 92.94 72 ILE A O 1
ATOM 589 N N . GLU A 1 73 ? 33.585 -8.316 -22.904 1.00 92.38 73 GLU A N 1
ATOM 590 C CA . GLU A 1 73 ? 33.849 -8.513 -24.331 1.00 92.38 73 GLU A CA 1
ATOM 591 C C . GLU A 1 73 ? 34.337 -7.224 -25.012 1.00 92.38 73 GLU A C 1
ATOM 593 O O . GLU A 1 73 ? 35.295 -7.252 -25.790 1.00 92.38 73 GLU A O 1
ATOM 598 N N . LEU A 1 74 ? 33.719 -6.082 -24.701 1.00 88.19 74 LEU A N 1
ATOM 599 C CA . LEU A 1 74 ? 34.124 -4.775 -25.216 1.00 88.19 74 LEU A CA 1
ATOM 600 C C . LEU A 1 74 ? 35.505 -4.364 -24.691 1.00 88.19 74 LEU A C 1
ATOM 602 O O . LEU A 1 74 ? 36.342 -3.927 -25.479 1.00 88.19 74 LEU A O 1
ATOM 606 N N . GLN A 1 75 ? 35.786 -4.570 -23.402 1.00 87.25 75 GLN A N 1
ATOM 607 C CA . GLN A 1 75 ? 37.116 -4.346 -22.822 1.00 87.25 75 GLN A CA 1
ATOM 608 C C . GLN A 1 75 ? 38.181 -5.214 -23.508 1.00 87.25 75 GLN A C 1
ATOM 610 O O . GLN A 1 75 ? 39.235 -4.710 -23.889 1.00 87.25 75 GLN A O 1
ATOM 615 N N . SER A 1 76 ? 37.873 -6.488 -23.773 1.00 85.50 76 SER A N 1
ATOM 616 C CA . SER A 1 76 ? 38.756 -7.389 -24.521 1.00 85.50 76 SER A CA 1
ATOM 617 C C . SER A 1 76 ? 39.022 -6.914 -25.956 1.00 85.50 76 SER A C 1
ATOM 619 O O . SER A 1 76 ? 40.142 -7.068 -26.451 1.00 85.50 76 SER A O 1
ATOM 621 N N . LYS A 1 77 ? 38.017 -6.356 -26.644 1.00 85.31 77 LYS A N 1
ATOM 622 C CA . LYS A 1 77 ? 38.176 -5.790 -27.996 1.00 85.31 77 LYS A CA 1
ATOM 623 C C . LYS A 1 77 ? 39.036 -4.527 -27.988 1.00 85.31 77 LYS A C 1
ATOM 625 O O . LYS A 1 77 ? 39.804 -4.334 -28.925 1.00 85.31 77 LYS A O 1
ATOM 630 N N . ILE A 1 78 ? 38.944 -3.712 -26.937 1.00 77.50 78 ILE A N 1
ATOM 631 C CA . ILE A 1 78 ? 39.791 -2.526 -26.750 1.00 77.50 78 ILE A CA 1
ATOM 632 C C . ILE A 1 78 ? 41.251 -2.935 -26.500 1.00 77.50 78 ILE A C 1
ATOM 634 O O . ILE A 1 78 ? 42.139 -2.384 -27.139 1.00 77.50 78 ILE A O 1
ATOM 638 N N . GLU A 1 79 ? 41.520 -3.936 -25.655 1.00 72.75 79 GLU A N 1
ATOM 639 C CA . GLU A 1 79 ? 42.891 -4.431 -25.416 1.00 72.75 79 GLU A CA 1
ATOM 640 C C . GLU A 1 79 ? 43.519 -5.131 -26.633 1.00 72.75 79 GLU A C 1
ATOM 642 O O . GLU A 1 79 ? 44.739 -5.128 -26.789 1.00 72.75 79 GLU A O 1
ATOM 647 N N . LYS A 1 80 ? 42.706 -5.735 -27.509 1.00 68.31 80 LYS A N 1
ATOM 648 C CA . LYS A 1 80 ? 43.169 -6.344 -28.770 1.00 68.31 80 LYS A CA 1
ATOM 649 C C . LYS A 1 80 ? 43.307 -5.351 -29.925 1.00 68.31 80 LYS A C 1
ATOM 651 O O . LYS A 1 80 ? 43.818 -5.743 -30.976 1.00 68.31 80 LYS A O 1
ATOM 656 N N . ALA A 1 81 ? 42.856 -4.106 -29.771 1.00 53.66 81 ALA A N 1
ATOM 657 C CA . ALA A 1 81 ? 43.112 -3.074 -30.764 1.00 53.66 81 ALA A CA 1
ATOM 658 C C . ALA A 1 81 ? 44.622 -2.752 -30.764 1.00 53.66 81 ALA A C 1
ATOM 660 O O . ALA A 1 81 ? 45.191 -2.511 -29.698 1.00 53.66 81 ALA A O 1
ATOM 661 N N . PRO A 1 82 ? 45.307 -2.777 -31.922 1.00 51.75 82 PRO A N 1
ATOM 662 C CA . PRO A 1 82 ? 46.731 -2.473 -31.978 1.00 51.75 82 PRO A CA 1
ATOM 663 C C . PRO A 1 82 ? 46.972 -1.034 -31.508 1.00 51.75 82 PRO A C 1
ATOM 665 O O . PRO A 1 82 ? 46.233 -0.121 -31.878 1.00 51.75 82 PRO A O 1
ATOM 668 N N . SER A 1 83 ? 48.007 -0.846 -30.682 1.00 44.25 83 SER A N 1
ATOM 669 C CA . SER A 1 83 ? 48.432 0.461 -30.170 1.00 44.25 83 SER A CA 1
ATOM 670 C C . SER A 1 83 ? 48.530 1.493 -31.301 1.00 44.25 83 SER A C 1
ATOM 672 O O . SER A 1 83 ? 49.075 1.145 -32.356 1.00 44.25 83 SER A O 1
ATOM 674 N N . PRO A 1 84 ? 48.102 2.755 -31.103 1.00 48.47 84 PRO A N 1
ATOM 675 C CA . PRO A 1 84 ? 48.329 3.796 -32.091 1.00 48.47 84 PRO A CA 1
ATOM 676 C C . PRO A 1 84 ? 49.838 3.988 -32.221 1.00 48.47 84 PRO A C 1
ATOM 678 O O . PRO A 1 84 ? 50.503 4.447 -31.295 1.00 48.47 84 PRO A O 1
ATOM 681 N N . VAL A 1 85 ? 50.386 3.593 -33.366 1.00 45.62 85 VAL A N 1
ATOM 682 C CA . VAL A 1 85 ? 51.700 4.058 -33.788 1.00 45.62 85 VAL A CA 1
ATOM 683 C C . VAL A 1 85 ? 51.575 5.573 -33.920 1.00 45.62 85 VAL A C 1
ATOM 685 O O . VAL A 1 85 ? 50.717 6.052 -34.663 1.00 45.62 85 VAL A O 1
ATOM 688 N N . GLU A 1 86 ? 52.399 6.316 -33.181 1.00 47.34 86 GLU A N 1
ATOM 689 C CA . GLU A 1 86 ? 52.673 7.727 -33.443 1.00 47.34 86 GLU A CA 1
ATOM 690 C C . GLU A 1 86 ? 53.114 7.866 -34.905 1.00 47.34 86 GLU A C 1
ATOM 692 O O . GLU A 1 86 ? 54.275 7.682 -35.275 1.00 47.34 86 GLU A O 1
ATOM 697 N N . HIS A 1 87 ? 52.165 8.173 -35.774 1.00 49.03 87 HIS A N 1
ATOM 698 C CA . HIS A 1 87 ? 52.457 8.793 -37.044 1.00 49.03 87 HIS A CA 1
ATOM 699 C C . HIS A 1 87 ? 51.931 10.208 -36.975 1.00 49.03 87 HIS A C 1
ATOM 701 O O . HIS A 1 87 ? 50.732 10.429 -36.825 1.00 49.03 87 HIS A O 1
ATOM 707 N N . ASN A 1 88 ? 52.887 11.138 -37.039 1.00 47.34 88 ASN A N 1
ATOM 708 C CA . ASN A 1 88 ? 52.703 12.557 -37.288 1.00 47.34 88 ASN A CA 1
ATOM 709 C C . ASN A 1 88 ? 51.514 12.771 -38.226 1.00 47.34 88 ASN A C 1
ATOM 711 O O . ASN A 1 88 ? 51.621 12.586 -39.439 1.00 47.34 88 ASN A O 1
ATOM 715 N N . LEU A 1 89 ? 50.378 13.144 -37.646 1.00 44.31 89 LEU A N 1
ATOM 716 C CA . LEU A 1 89 ? 49.223 13.587 -38.402 1.00 44.31 89 LEU A CA 1
ATOM 717 C C . LEU A 1 89 ? 49.600 14.928 -39.054 1.00 44.31 89 LEU A C 1
ATOM 719 O O . LEU A 1 89 ? 50.070 15.827 -38.348 1.00 44.31 89 LEU A O 1
ATOM 723 N N . PRO A 1 90 ? 49.409 15.101 -40.373 1.00 56.44 90 PRO A N 1
ATOM 724 C CA . PRO A 1 90 ? 49.369 16.433 -40.957 1.00 56.44 90 PRO A CA 1
ATOM 725 C C . PRO A 1 90 ? 48.228 17.226 -40.291 1.00 56.44 90 PRO A C 1
ATOM 727 O O . PRO A 1 90 ? 47.254 16.618 -39.835 1.00 56.44 90 PRO A O 1
ATOM 730 N N . PRO A 1 91 ? 48.324 18.565 -40.209 1.00 52.59 91 PRO A N 1
ATOM 731 C CA . PRO A 1 91 ? 47.305 19.384 -39.559 1.00 52.59 91 PRO A CA 1
ATOM 732 C C . PRO A 1 91 ? 45.919 19.175 -40.197 1.00 52.59 91 PRO A C 1
ATOM 734 O O . PRO A 1 91 ? 45.834 18.777 -41.363 1.00 52.59 91 PRO A O 1
ATOM 737 N N . PRO A 1 92 ? 44.829 19.436 -39.449 1.00 51.06 92 PRO A N 1
ATOM 738 C CA . PRO A 1 92 ? 43.486 19.083 -39.878 1.00 51.06 92 PRO A CA 1
ATOM 739 C C . PRO A 1 92 ? 43.139 19.808 -41.178 1.00 51.06 92 PRO A C 1
ATOM 741 O O . PRO A 1 92 ? 43.185 21.037 -41.249 1.00 51.06 92 PRO A O 1
ATOM 744 N N . LEU A 1 93 ? 42.767 19.036 -42.201 1.00 56.38 93 LEU A N 1
ATOM 745 C CA . LEU A 1 93 ? 42.110 19.554 -43.393 1.00 56.38 93 LEU A CA 1
ATOM 746 C C . LEU A 1 93 ? 40.767 20.138 -42.953 1.00 56.38 93 LEU A C 1
ATOM 748 O O . LEU A 1 93 ? 39.824 19.404 -42.659 1.00 56.38 93 LEU A O 1
ATOM 752 N N . MET A 1 94 ? 40.690 21.466 -42.873 1.00 54.66 94 MET A N 1
ATOM 753 C CA . MET A 1 94 ? 39.404 22.147 -42.824 1.00 54.66 94 MET A CA 1
ATOM 754 C C . MET A 1 94 ? 38.578 21.687 -44.029 1.00 54.66 94 MET A C 1
ATOM 756 O O . MET A 1 94 ? 39.085 21.667 -45.152 1.00 54.66 94 MET A O 1
ATOM 760 N N . HIS A 1 95 ? 37.319 21.314 -43.797 1.00 52.41 95 HIS A N 1
ATOM 761 C CA . HIS A 1 95 ? 36.357 21.094 -44.873 1.00 52.41 95 HIS A CA 1
ATOM 762 C C . HIS A 1 95 ? 36.254 22.389 -45.686 1.00 52.41 95 HIS A C 1
ATOM 764 O O . HIS A 1 95 ? 35.738 23.396 -45.205 1.00 52.41 95 HIS A O 1
ATOM 770 N N . ARG A 1 96 ? 36.807 22.371 -46.899 1.00 58.34 96 ARG A N 1
ATOM 771 C CA . ARG A 1 96 ? 36.639 23.434 -47.886 1.00 58.34 96 ARG A CA 1
ATOM 772 C C . ARG A 1 96 ? 35.184 23.380 -48.349 1.00 58.34 96 ARG A C 1
ATOM 774 O O . ARG A 1 96 ? 34.741 22.356 -48.856 1.00 58.34 96 ARG A O 1
ATOM 781 N N . GLU A 1 97 ? 34.456 24.457 -48.085 1.00 59.66 97 GLU A N 1
ATOM 782 C CA . GLU A 1 97 ? 33.086 24.688 -48.540 1.00 59.66 97 GLU A CA 1
ATOM 783 C C . GLU A 1 97 ? 33.021 24.559 -50.071 1.00 59.66 97 GLU A C 1
ATOM 785 O O . GLU A 1 97 ? 33.881 25.085 -50.784 1.00 59.66 97 GLU A O 1
ATOM 790 N N . GLU A 1 98 ? 32.037 23.819 -50.583 1.00 53.59 98 GLU A N 1
ATOM 791 C CA . GLU A 1 98 ? 31.778 23.753 -52.021 1.00 53.59 98 GLU A CA 1
ATOM 792 C C . GLU A 1 98 ? 31.199 25.095 -52.472 1.00 53.59 98 GLU A C 1
ATOM 794 O O . GLU A 1 98 ? 30.019 25.380 -52.281 1.00 53.59 98 GLU A O 1
ATOM 799 N N . GLY A 1 99 ? 32.051 25.946 -53.039 1.00 61.81 99 GLY A N 1
ATOM 800 C CA . GLY A 1 99 ? 31.620 27.263 -53.484 1.00 61.81 99 GLY A CA 1
ATOM 801 C C . GLY A 1 99 ? 32.732 28.153 -54.018 1.00 61.81 99 GLY A C 1
ATOM 802 O O . GLY A 1 99 ? 32.752 29.330 -53.685 1.00 61.81 99 GLY A O 1
ATOM 803 N N . GLU A 1 100 ? 33.647 27.640 -54.844 1.00 52.97 100 GLU A N 1
ATOM 804 C CA . GLU A 1 100 ? 34.535 28.508 -55.629 1.00 52.97 100 GLU A CA 1
ATOM 805 C C . GLU A 1 100 ? 34.540 28.074 -57.092 1.00 52.97 100 GLU A C 1
ATOM 807 O O . GLU A 1 100 ? 34.775 26.915 -57.432 1.00 52.97 100 GLU A O 1
ATOM 812 N N . GLY A 1 101 ? 34.161 29.037 -57.928 1.00 54.44 101 GLY A N 1
ATOM 813 C CA . GLY A 1 101 ? 33.847 28.874 -59.328 1.00 54.44 101 GLY A CA 1
ATOM 814 C C . GLY A 1 101 ? 35.029 28.482 -60.201 1.00 54.44 101 GLY A C 1
ATOM 815 O O . GLY A 1 101 ? 36.203 28.653 -59.886 1.00 54.44 101 GLY A O 1
ATOM 816 N N . SER A 1 102 ? 34.636 27.946 -61.344 1.00 63.94 102 SER A N 1
ATOM 817 C CA . SER A 1 102 ? 35.444 27.550 -62.477 1.00 63.94 102 SER A CA 1
ATOM 818 C C . SER A 1 102 ? 36.263 28.712 -63.040 1.00 63.94 102 SER A C 1
ATOM 820 O O . SER A 1 102 ? 35.697 29.638 -63.615 1.00 63.94 102 SER A O 1
ATOM 822 N N . GLU A 1 103 ? 37.588 28.596 -63.010 1.00 57.22 103 GLU A N 1
ATOM 823 C CA . GLU A 1 103 ? 38.457 29.296 -63.959 1.00 57.22 103 GLU A CA 1
ATOM 824 C C . GLU A 1 103 ? 39.753 28.509 -64.207 1.00 57.22 103 GLU A C 1
ATOM 826 O O . GLU A 1 103 ? 40.775 28.686 -63.553 1.00 57.22 103 GLU A O 1
ATOM 831 N N . ASN A 1 104 ? 39.703 27.612 -65.198 1.00 49.16 104 ASN A N 1
ATOM 832 C CA . ASN A 1 104 ? 40.890 27.073 -65.856 1.00 49.16 104 ASN A CA 1
ATOM 833 C C . ASN A 1 104 ? 41.103 27.824 -67.179 1.00 49.16 104 ASN A C 1
ATOM 835 O O . ASN A 1 104 ? 40.372 27.617 -68.146 1.00 49.16 104 ASN A O 1
ATOM 839 N N . THR A 1 105 ? 42.168 28.613 -67.249 1.00 48.56 105 THR A N 1
ATOM 840 C CA . THR A 1 105 ? 42.957 28.827 -68.470 1.00 48.56 105 THR A CA 1
ATOM 841 C C . THR A 1 105 ? 44.372 28.423 -68.062 1.00 48.56 105 THR A C 1
ATOM 843 O O . THR A 1 105 ? 44.903 28.979 -67.113 1.00 48.56 105 THR A O 1
ATOM 846 N N . GLU A 1 106 ? 45.004 27.386 -68.598 1.00 39.06 106 GLU A N 1
ATOM 847 C CA . GLU A 1 106 ? 45.558 27.382 -69.945 1.00 39.06 106 GLU A CA 1
ATOM 848 C C . GLU A 1 106 ? 46.222 26.012 -70.187 1.00 39.06 106 GLU A C 1
ATOM 850 O O . GLU A 1 106 ? 46.824 25.413 -69.294 1.00 39.06 106 GLU A O 1
ATOM 855 N N . SER A 1 107 ? 46.074 25.494 -71.402 1.00 48.19 107 SER A N 1
ATOM 856 C CA . SER A 1 107 ? 46.593 24.206 -71.856 1.00 48.19 107 SER A CA 1
ATOM 857 C C . SER A 1 107 ? 4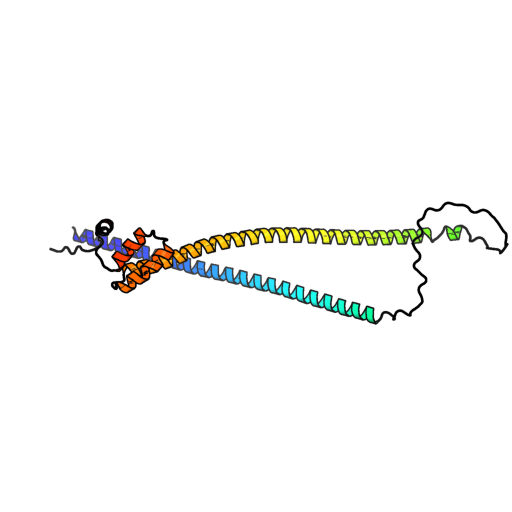8.120 24.195 -71.970 1.00 48.19 107 SER A C 1
ATOM 859 O O . SER A 1 107 ? 48.699 25.077 -72.598 1.00 48.19 107 SER A O 1
ATOM 861 N N . THR A 1 108 ? 48.788 23.129 -71.520 1.00 38.66 108 THR A N 1
ATOM 862 C CA . THR A 1 108 ? 50.094 22.729 -72.079 1.00 38.66 108 THR A CA 1
ATOM 863 C C . THR A 1 108 ? 50.217 21.202 -72.130 1.00 38.66 108 THR A C 1
ATOM 865 O O . THR A 1 108 ? 49.897 20.488 -71.186 1.00 38.66 108 THR A O 1
ATOM 868 N N . TYR A 1 109 ? 50.619 20.718 -73.301 1.00 43.53 109 TYR A N 1
ATOM 869 C CA . TYR A 1 109 ? 50.552 19.346 -73.799 1.00 43.53 109 TYR A CA 1
ATOM 870 C C . TYR A 1 109 ? 51.537 18.361 -73.137 1.00 43.53 109 TYR A C 1
ATOM 872 O O . TYR A 1 109 ? 52.711 18.671 -72.947 1.00 43.53 109 TYR A O 1
ATOM 880 N N . SER A 1 110 ? 51.102 17.107 -72.955 1.00 43.97 110 SER A N 1
ATOM 881 C CA . SER A 1 110 ? 51.976 15.923 -73.035 1.00 43.97 110 SER A CA 1
ATOM 882 C C . SER A 1 110 ? 51.191 14.698 -73.538 1.00 43.97 110 SER A C 1
ATOM 884 O O . SER A 1 110 ? 50.164 14.361 -72.946 1.00 43.97 110 SER A O 1
ATOM 886 N N . PRO A 1 111 ? 51.622 14.019 -74.623 1.00 54.28 111 PRO A N 1
ATOM 887 C CA . PRO A 1 111 ? 50.862 12.945 -75.247 1.00 54.28 111 PRO A CA 1
ATOM 888 C C . PRO A 1 111 ? 51.321 11.587 -74.706 1.00 54.28 111 PRO A C 1
ATOM 890 O O . PRO A 1 111 ? 52.108 10.891 -75.344 1.00 54.28 111 PRO A O 1
ATOM 893 N N . ASN A 1 112 ? 50.815 11.179 -73.543 1.00 45.84 112 ASN A N 1
ATOM 894 C CA . ASN A 1 112 ? 50.880 9.771 -73.155 1.00 45.84 112 ASN A CA 1
ATOM 895 C C . ASN A 1 112 ? 49.545 9.102 -73.475 1.00 45.84 112 ASN A C 1
ATOM 897 O O . ASN A 1 112 ? 48.486 9.530 -73.028 1.00 45.84 112 ASN A O 1
ATOM 901 N N . LYS A 1 113 ? 49.625 8.069 -74.317 1.00 53.00 113 LYS A N 1
ATOM 902 C CA . LYS A 1 113 ? 48.512 7.257 -74.810 1.00 53.00 113 LYS A CA 1
ATOM 903 C C . LYS A 1 113 ? 47.732 6.659 -73.635 1.00 53.00 113 LYS A C 1
ATOM 905 O O . LYS A 1 113 ? 48.106 5.610 -73.121 1.00 53.00 113 LYS A O 1
ATOM 910 N N . VAL A 1 114 ? 46.634 7.299 -73.247 1.00 56.28 114 VAL A N 1
ATOM 911 C CA . VAL A 1 114 ? 45.584 6.661 -72.453 1.00 56.28 114 VAL A CA 1
ATOM 912 C C . VAL A 1 114 ? 44.631 6.025 -73.454 1.00 56.28 114 VAL A C 1
ATOM 914 O O . VAL A 1 114 ? 43.970 6.713 -74.229 1.00 56.28 114 VAL A O 1
ATOM 917 N N . HIS A 1 115 ? 44.637 4.697 -73.512 1.00 59.78 115 HIS A N 1
ATOM 918 C CA . HIS A 1 115 ? 43.665 3.949 -74.300 1.00 59.78 115 HIS A CA 1
ATOM 919 C C . HIS A 1 115 ? 42.271 4.253 -73.722 1.00 59.78 115 HIS A C 1
ATOM 921 O O . HIS A 1 115 ? 42.108 4.117 -72.507 1.00 59.78 115 HIS A O 1
ATOM 927 N N . PRO A 1 116 ? 41.278 4.687 -74.521 1.00 64.44 116 PRO A N 1
ATOM 928 C CA . PRO A 1 116 ? 39.961 4.992 -73.982 1.00 64.44 116 PRO A CA 1
ATOM 929 C C . PRO A 1 116 ? 39.341 3.701 -73.448 1.00 64.44 116 PRO A C 1
ATOM 931 O O . PRO A 1 116 ? 39.263 2.696 -74.162 1.00 64.44 116 PRO A O 1
ATOM 934 N N . VAL A 1 117 ? 38.953 3.720 -72.172 1.00 63.88 117 VAL A N 1
ATOM 935 C CA . VAL A 1 117 ? 38.187 2.635 -71.558 1.00 63.88 117 VAL A CA 1
ATOM 936 C C . VAL A 1 117 ? 36.867 2.528 -72.335 1.00 63.88 117 VAL A C 1
ATOM 938 O O . VAL A 1 117 ? 36.202 3.551 -72.511 1.00 63.88 117 VAL A O 1
ATOM 941 N N . PRO A 1 118 ? 36.497 1.344 -72.862 1.00 71.44 118 PRO A N 1
ATOM 942 C CA . PRO A 1 118 ? 35.269 1.186 -73.632 1.00 71.44 118 PRO A CA 1
ATOM 943 C C . PRO A 1 118 ? 34.051 1.656 -72.836 1.00 71.44 118 PRO A C 1
ATOM 945 O O . PRO A 1 118 ? 33.889 1.273 -71.678 1.00 71.44 118 PRO A O 1
ATOM 948 N N . LEU A 1 119 ? 33.194 2.458 -73.471 1.00 58.81 119 LEU A N 1
ATOM 949 C CA . LEU A 1 119 ? 32.015 3.074 -72.853 1.00 58.81 119 LEU A CA 1
ATOM 950 C C . LEU A 1 119 ? 31.083 2.030 -72.213 1.00 58.81 119 LEU A C 1
ATOM 952 O O . LEU A 1 119 ? 30.524 2.255 -71.149 1.00 58.81 119 LEU A O 1
ATOM 956 N N . GLU A 1 120 ? 30.999 0.846 -72.818 1.00 64.06 120 GLU A N 1
ATOM 957 C CA . GLU A 1 120 ? 30.234 -0.301 -72.318 1.00 64.06 120 GLU A CA 1
ATOM 958 C C . GLU A 1 120 ? 30.739 -0.818 -70.961 1.00 64.06 120 GLU A C 1
ATOM 960 O O . GLU A 1 120 ? 29.961 -1.371 -70.198 1.00 64.06 120 GLU A O 1
ATOM 965 N N . ARG A 1 121 ? 32.022 -0.617 -70.629 1.00 61.12 121 ARG A N 1
ATOM 966 C CA . ARG A 1 121 ? 32.629 -1.045 -69.357 1.00 61.12 121 ARG A CA 1
ATOM 967 C C . ARG A 1 121 ? 32.470 -0.012 -68.238 1.00 61.12 121 ARG A C 1
ATOM 969 O O . ARG A 1 121 ? 32.541 -0.398 -67.082 1.00 61.12 121 ARG A O 1
ATOM 976 N N . LEU A 1 122 ? 32.270 1.264 -68.584 1.00 59.12 122 LEU A N 1
ATOM 977 C CA . LEU A 1 122 ? 31.847 2.301 -67.633 1.00 59.12 122 LEU A CA 1
ATOM 978 C C . LEU A 1 122 ? 30.334 2.248 -67.375 1.00 59.12 122 LEU A C 1
ATOM 980 O O . LEU A 1 122 ? 29.897 2.530 -66.273 1.00 59.12 122 LEU A O 1
ATOM 984 N N . LEU A 1 123 ? 29.541 1.908 -68.396 1.00 60.25 123 LEU A N 1
ATOM 985 C CA . LEU A 1 123 ? 28.076 1.912 -68.319 1.00 60.25 123 LEU A CA 1
ATOM 986 C C . LEU A 1 123 ? 27.475 0.594 -67.816 1.00 60.25 123 LEU A C 1
ATOM 988 O O . LEU A 1 123 ? 26.339 0.585 -67.356 1.00 60.25 123 LEU A O 1
ATOM 992 N N . ALA A 1 124 ? 28.186 -0.530 -67.932 1.00 59.84 124 ALA A N 1
ATOM 993 C CA . ALA A 1 124 ? 27.702 -1.815 -67.448 1.00 59.84 124 ALA A CA 1
ATOM 994 C C . ALA A 1 124 ? 28.456 -2.201 -66.177 1.00 59.84 124 ALA A C 1
ATOM 996 O O . ALA A 1 124 ? 29.655 -2.461 -66.235 1.00 59.84 124 ALA A O 1
ATOM 997 N N . THR A 1 125 ? 27.714 -2.316 -65.071 1.00 58.91 125 THR A N 1
ATOM 998 C CA . THR A 1 125 ? 28.016 -2.981 -63.782 1.00 58.91 125 THR A CA 1
ATOM 999 C C . THR A 1 125 ? 28.239 -2.116 -62.541 1.00 58.91 125 THR A C 1
ATOM 1001 O O . THR A 1 125 ? 27.864 -2.590 -61.472 1.00 58.91 125 THR A O 1
ATOM 1004 N N . GLU A 1 126 ? 28.750 -0.885 -62.619 1.00 61.06 126 GLU A N 1
ATOM 1005 C CA . GLU A 1 126 ? 28.935 -0.061 -61.404 1.00 61.06 126 GLU A CA 1
ATOM 1006 C C . GLU A 1 126 ? 27.606 0.539 -60.916 1.00 61.06 126 GLU A C 1
ATOM 1008 O O . GLU A 1 126 ? 27.217 0.290 -59.774 1.00 61.06 126 GLU A O 1
ATOM 1013 N N . ASP A 1 127 ? 26.833 1.172 -61.803 1.00 65.62 127 ASP A N 1
ATOM 1014 C CA . ASP A 1 127 ? 25.553 1.807 -61.451 1.00 65.62 127 ASP A CA 1
ATOM 1015 C C . ASP A 1 127 ? 24.507 0.810 -60.913 1.00 65.62 127 ASP A C 1
ATOM 1017 O O . ASP A 1 127 ? 23.842 1.072 -59.912 1.00 65.62 127 ASP A O 1
ATOM 1021 N N . ASP A 1 128 ? 24.373 -0.370 -61.530 1.00 72.12 128 ASP A N 1
ATOM 1022 C CA . ASP A 1 128 ? 23.412 -1.395 -61.091 1.00 72.12 128 ASP A CA 1
ATOM 1023 C C . ASP A 1 128 ? 23.792 -2.004 -59.730 1.00 72.12 128 ASP A C 1
ATOM 1025 O O . ASP A 1 128 ? 22.919 -2.318 -58.911 1.00 72.12 128 ASP A O 1
ATOM 1029 N N . GLN A 1 129 ? 25.094 -2.152 -59.465 1.00 77.94 129 GLN A N 1
ATOM 1030 C CA . GLN A 1 129 ? 25.605 -2.683 -58.204 1.00 77.94 129 GLN A CA 1
ATOM 1031 C C . GLN A 1 129 ? 25.500 -1.643 -57.081 1.00 77.94 129 GLN A C 1
ATOM 1033 O O . GLN A 1 129 ? 25.122 -1.983 -55.957 1.00 77.94 129 GLN A O 1
ATOM 1038 N N . GLU A 1 130 ? 25.768 -0.370 -57.375 1.00 81.50 130 GLU A N 1
ATOM 1039 C CA . GLU A 1 130 ? 25.540 0.747 -56.457 1.00 81.50 130 GLU A CA 1
ATOM 1040 C C . GLU A 1 130 ? 24.057 0.896 -56.113 1.00 81.50 130 GLU A C 1
ATOM 1042 O O . GLU A 1 130 ? 23.699 0.997 -54.938 1.00 81.50 130 GLU A O 1
ATOM 1047 N N . LEU A 1 131 ? 23.172 0.801 -57.106 1.00 83.19 131 LEU A N 1
ATOM 1048 C CA . LEU A 1 131 ? 21.725 0.885 -56.919 1.00 83.19 131 LEU A CA 1
ATOM 1049 C C . LEU A 1 131 ? 21.189 -0.309 -56.106 1.00 83.19 131 LEU A C 1
ATOM 1051 O O . LEU A 1 131 ? 20.304 -0.140 -55.260 1.00 83.19 131 LEU A O 1
ATOM 1055 N N . ALA A 1 132 ? 21.752 -1.509 -56.283 1.00 84.88 132 ALA A N 1
ATOM 1056 C CA . ALA A 1 132 ? 21.457 -2.670 -55.442 1.00 84.88 132 ALA A CA 1
ATOM 1057 C C . ALA A 1 132 ? 21.934 -2.483 -53.988 1.00 84.88 132 ALA A C 1
ATOM 1059 O O . ALA A 1 132 ? 21.200 -2.810 -53.049 1.00 84.88 132 ALA A O 1
ATOM 1060 N N . ASN A 1 133 ? 23.123 -1.910 -53.787 1.00 87.94 133 ASN A N 1
ATOM 1061 C CA . ASN A 1 133 ? 23.661 -1.607 -52.459 1.00 87.94 133 ASN A CA 1
ATOM 1062 C C . ASN A 1 133 ? 22.836 -0.530 -51.738 1.00 87.94 133 ASN A C 1
ATOM 1064 O O . ASN A 1 133 ? 22.505 -0.700 -50.565 1.00 87.94 133 ASN A O 1
ATOM 1068 N N . LEU A 1 134 ? 22.438 0.530 -52.446 1.00 90.38 134 LEU A N 1
ATOM 1069 C CA . LEU A 1 134 ? 21.554 1.587 -51.946 1.00 90.38 134 LEU A CA 1
ATOM 1070 C C . LEU A 1 134 ? 20.183 1.033 -51.549 1.00 90.38 134 LEU A C 1
ATOM 1072 O O . LEU A 1 134 ? 19.691 1.340 -50.467 1.00 90.38 134 LEU A O 1
ATOM 1076 N N . LYS A 1 135 ? 19.584 0.157 -52.368 1.00 90.44 135 LYS A N 1
ATOM 1077 C CA . LYS A 1 135 ? 18.324 -0.527 -52.024 1.00 90.44 135 LYS A CA 1
ATOM 1078 C C . LYS A 1 135 ? 18.457 -1.394 -50.776 1.00 90.44 135 LYS A C 1
ATOM 1080 O O . LYS A 1 135 ? 17.560 -1.396 -49.938 1.00 90.44 135 LYS A O 1
ATOM 1085 N N . LYS A 1 136 ? 19.574 -2.111 -50.629 1.00 92.94 136 LYS A N 1
ATOM 1086 C CA . LYS A 1 136 ? 19.846 -2.920 -49.436 1.00 92.94 136 LYS A CA 1
ATOM 1087 C C . LYS A 1 136 ? 20.005 -2.046 -48.190 1.00 92.94 136 LYS A C 1
ATOM 1089 O O . LYS A 1 136 ? 19.403 -2.349 -47.166 1.00 92.94 136 LYS A O 1
ATOM 1094 N N . GLN A 1 137 ? 20.766 -0.955 -48.281 1.00 93.06 137 GLN A N 1
ATOM 1095 C CA . GLN A 1 137 ? 20.922 -0.003 -47.180 1.00 93.06 137 GLN A CA 1
ATOM 1096 C C . GLN A 1 137 ? 19.594 0.660 -46.810 1.00 93.06 137 GLN A C 1
ATOM 1098 O O . GLN A 1 137 ? 19.286 0.764 -45.628 1.00 93.06 137 GLN A O 1
ATOM 1103 N N . LEU A 1 138 ? 18.790 1.059 -47.799 1.00 93.94 138 LEU A N 1
ATOM 1104 C CA . LEU A 1 138 ? 17.458 1.611 -47.571 1.00 93.94 138 LEU A CA 1
ATOM 1105 C C . LEU A 1 138 ? 16.583 0.611 -46.812 1.00 93.94 138 LEU A C 1
ATOM 1107 O O . LEU A 1 138 ? 16.015 0.965 -45.785 1.00 93.94 138 LEU A O 1
ATOM 1111 N N . HIS A 1 139 ? 16.562 -0.649 -47.247 1.00 94.38 139 HIS A N 1
ATOM 1112 C CA . HIS A 1 139 ? 15.810 -1.702 -46.572 1.00 94.38 139 HIS A CA 1
ATOM 1113 C C . HIS A 1 139 ? 16.298 -1.952 -45.134 1.00 94.38 139 HIS A C 1
ATOM 1115 O O . HIS A 1 139 ? 15.496 -2.086 -44.212 1.00 94.38 139 HIS A O 1
ATOM 1121 N N . GLU A 1 140 ? 17.613 -1.960 -44.901 1.00 94.19 140 GLU A N 1
ATOM 1122 C CA . GLU A 1 140 ? 18.176 -2.065 -43.549 1.00 94.19 140 GLU A CA 1
ATOM 1123 C C . GLU A 1 140 ? 17.779 -0.877 -42.659 1.00 94.19 140 GLU A C 1
ATOM 1125 O O . GLU A 1 140 ? 17.526 -1.061 -41.467 1.00 94.19 140 GLU A O 1
ATOM 1130 N N . GLN A 1 141 ? 17.708 0.335 -43.214 1.00 94.62 141 GLN A N 1
ATOM 1131 C CA . GLN A 1 141 ? 17.252 1.515 -42.478 1.00 94.62 141 GLN A CA 1
ATOM 1132 C C . GLN A 1 141 ? 15.742 1.486 -42.218 1.00 94.62 141 GLN A C 1
ATOM 1134 O O . GLN A 1 141 ? 15.319 1.824 -41.116 1.00 94.62 141 GLN A O 1
ATOM 1139 N N . GLU A 1 142 ? 14.930 1.018 -43.167 1.00 94.94 142 GLU A N 1
ATOM 1140 C CA . GLU A 1 142 ? 13.487 0.814 -42.982 1.00 94.94 142 GLU A CA 1
ATOM 1141 C C . GLU A 1 142 ? 13.199 -0.183 -41.851 1.00 94.94 142 GLU A C 1
ATOM 1143 O O . GLU A 1 142 ? 12.348 0.075 -40.998 1.00 94.94 142 GLU A O 1
ATOM 1148 N N . LEU A 1 143 ? 13.950 -1.288 -41.783 1.00 96.06 143 LEU A N 1
ATOM 1149 C CA . LEU A 1 143 ? 13.834 -2.265 -40.697 1.00 96.06 143 LEU A CA 1
ATOM 1150 C C . LEU A 1 143 ? 14.238 -1.672 -39.341 1.00 96.06 143 LEU A C 1
ATOM 1152 O O . LEU A 1 143 ? 13.552 -1.898 -38.342 1.00 96.06 143 LEU A O 1
ATOM 1156 N N . LYS A 1 144 ? 15.320 -0.884 -39.292 1.00 96.25 144 LYS A N 1
ATOM 1157 C CA . LYS A 1 144 ? 15.735 -0.178 -38.068 1.00 96.25 144 LYS A CA 1
ATOM 1158 C C . LYS A 1 144 ? 14.676 0.818 -37.612 1.00 96.25 144 LYS A C 1
ATOM 1160 O O . LYS A 1 144 ? 14.355 0.841 -36.428 1.00 96.25 144 LYS A O 1
ATOM 1165 N N . LEU A 1 145 ? 14.114 1.602 -38.532 1.00 96.00 145 LEU A N 1
ATOM 1166 C CA . LEU A 1 145 ? 13.031 2.534 -38.225 1.00 96.00 145 LEU A CA 1
ATOM 1167 C C . LEU A 1 145 ? 11.809 1.791 -37.688 1.00 96.00 145 LEU A C 1
ATOM 1169 O O . LEU A 1 145 ? 11.313 2.156 -36.630 1.00 96.00 145 LEU A O 1
ATOM 1173 N N . SER A 1 146 ? 11.385 0.707 -38.342 1.00 95.12 146 SER A N 1
ATOM 1174 C CA . SER A 1 146 ? 10.265 -0.114 -37.872 1.00 95.12 146 SER A CA 1
ATOM 1175 C C . SER A 1 146 ? 10.494 -0.651 -36.454 1.00 95.12 146 SER A C 1
ATOM 1177 O O . SER A 1 146 ? 9.596 -0.564 -35.615 1.00 95.12 146 SER A O 1
ATOM 1179 N N . HIS A 1 147 ? 11.701 -1.140 -36.155 1.00 96.19 147 HIS A N 1
ATOM 1180 C CA . HIS A 1 147 ? 12.045 -1.621 -34.819 1.00 96.19 147 HIS A CA 1
ATOM 1181 C C . HIS A 1 147 ? 12.054 -0.499 -33.772 1.00 96.19 147 HIS A C 1
ATOM 1183 O O . HIS A 1 147 ? 11.482 -0.663 -32.697 1.00 96.19 147 HIS A O 1
ATOM 1189 N N . LEU A 1 148 ? 12.657 0.651 -34.088 1.00 96.12 148 LEU A N 1
ATOM 1190 C CA . LEU A 1 148 ? 12.683 1.809 -33.192 1.00 96.12 148 LEU A CA 1
ATOM 1191 C C . LEU A 1 148 ? 11.279 2.362 -32.936 1.00 96.12 148 LEU A C 1
ATOM 1193 O O . LEU A 1 148 ? 10.981 2.749 -31.812 1.00 96.12 148 LEU A O 1
ATOM 1197 N N . THR A 1 149 ? 10.401 2.366 -33.941 1.00 93.81 149 THR A N 1
ATOM 1198 C CA . THR A 1 149 ? 8.998 2.764 -33.776 1.00 93.81 149 THR A CA 1
ATOM 1199 C C . THR A 1 149 ? 8.249 1.809 -32.852 1.00 93.81 149 THR A C 1
ATOM 1201 O O . THR A 1 149 ? 7.507 2.271 -31.989 1.00 93.81 149 THR A O 1
ATOM 1204 N N . ALA A 1 150 ? 8.460 0.496 -32.985 1.00 91.62 150 ALA A N 1
ATOM 1205 C CA . ALA A 1 150 ? 7.868 -0.481 -32.073 1.00 91.62 150 ALA A CA 1
ATOM 1206 C C . ALA A 1 150 ? 8.372 -0.284 -30.634 1.00 91.62 150 ALA A C 1
ATOM 1208 O O . ALA A 1 150 ? 7.571 -0.219 -29.707 1.00 91.62 150 ALA A O 1
ATOM 1209 N N . LEU A 1 151 ? 9.685 -0.095 -30.460 1.00 95.19 151 LEU A N 1
ATOM 1210 C CA . LEU A 1 151 ? 10.273 0.153 -29.146 1.00 95.19 151 LEU A CA 1
ATOM 1211 C C . LEU A 1 151 ? 9.750 1.454 -28.524 1.00 95.19 151 LEU A C 1
ATOM 1213 O O . LEU A 1 151 ? 9.453 1.486 -27.334 1.00 95.19 151 LEU A O 1
ATOM 1217 N N . LEU A 1 152 ? 9.600 2.516 -29.321 1.00 93.62 152 LEU A N 1
ATOM 1218 C CA . LEU A 1 152 ? 9.033 3.779 -28.857 1.00 93.62 152 LEU A CA 1
ATOM 1219 C C . LEU A 1 152 ? 7.594 3.583 -28.367 1.00 93.62 152 LEU A C 1
ATOM 1221 O O . LEU A 1 152 ? 7.283 4.010 -27.259 1.00 93.62 152 LEU A O 1
ATOM 1225 N N . ALA A 1 153 ? 6.756 2.886 -29.136 1.00 93.06 153 ALA A N 1
ATOM 1226 C CA . ALA A 1 153 ? 5.379 2.591 -28.744 1.00 93.06 153 ALA A CA 1
ATOM 1227 C C . ALA A 1 153 ? 5.310 1.795 -27.427 1.00 93.06 153 ALA A C 1
ATOM 1229 O O . ALA A 1 153 ? 4.519 2.137 -26.545 1.00 93.06 153 ALA A O 1
ATOM 1230 N N . ASP A 1 154 ? 6.182 0.797 -27.253 1.00 91.44 154 ASP A N 1
ATOM 1231 C CA . ASP A 1 154 ? 6.293 0.046 -25.997 1.00 91.44 154 ASP A CA 1
ATOM 1232 C C . ASP A 1 154 ? 6.690 0.972 -24.831 1.00 91.44 154 ASP A C 1
ATOM 1234 O O . ASP A 1 154 ? 6.068 0.941 -23.765 1.00 91.44 154 ASP A O 1
ATOM 1238 N N . THR A 1 155 ? 7.666 1.869 -25.036 1.00 91.00 155 THR A N 1
ATOM 1239 C CA . THR A 1 155 ? 8.083 2.826 -23.995 1.00 91.00 155 THR A CA 1
ATOM 1240 C C . THR A 1 155 ? 7.003 3.854 -23.650 1.00 91.00 155 THR A C 1
ATOM 1242 O O . THR A 1 155 ? 6.848 4.213 -22.482 1.00 91.00 155 THR A O 1
ATOM 1245 N N . GLU A 1 156 ? 6.228 4.314 -24.634 1.00 90.19 156 GLU A N 1
ATOM 1246 C CA . GLU A 1 156 ? 5.104 5.230 -24.425 1.00 90.19 156 GLU A CA 1
ATOM 1247 C C . GLU A 1 156 ? 3.992 4.555 -23.613 1.00 90.19 156 GLU A C 1
ATOM 1249 O O . GLU A 1 156 ? 3.437 5.159 -22.688 1.00 90.19 156 GLU A O 1
ATOM 1254 N N . GLN A 1 157 ? 3.706 3.282 -23.899 1.00 91.62 157 GLN A N 1
ATOM 1255 C CA . GLN A 1 157 ? 2.742 2.488 -23.143 1.00 91.62 157 GLN A CA 1
ATOM 1256 C C . GLN A 1 157 ? 3.178 2.310 -21.681 1.00 91.62 157 GLN A C 1
ATOM 1258 O O . GLN A 1 157 ? 2.377 2.507 -20.758 1.00 91.62 157 GLN A O 1
ATOM 1263 N N . ASP A 1 158 ? 4.445 1.968 -21.452 1.00 87.25 158 ASP A N 1
ATOM 1264 C CA . ASP A 1 158 ? 4.990 1.816 -20.103 1.00 87.25 158 ASP A CA 1
ATOM 1265 C C . ASP A 1 158 ? 4.981 3.143 -19.338 1.00 87.25 158 ASP A C 1
ATOM 1267 O O . ASP A 1 158 ? 4.588 3.186 -18.167 1.00 87.25 158 ASP A O 1
ATOM 1271 N N . LEU A 1 159 ? 5.318 4.251 -20.000 1.00 92.94 159 LEU A N 1
ATOM 1272 C CA . LEU A 1 159 ? 5.239 5.586 -19.413 1.00 92.94 159 LEU A CA 1
ATOM 1273 C C . LEU A 1 159 ? 3.806 5.943 -18.992 1.00 92.94 159 LEU A C 1
ATOM 1275 O O . LEU A 1 159 ? 3.600 6.476 -17.893 1.00 92.94 159 LEU A O 1
ATOM 1279 N N . ALA A 1 160 ? 2.806 5.622 -19.818 1.00 88.38 160 ALA A N 1
ATOM 1280 C CA . ALA A 1 160 ? 1.400 5.848 -19.488 1.00 88.38 160 ALA A CA 1
ATOM 1281 C C . ALA A 1 160 ? 0.980 5.043 -18.246 1.00 88.38 160 ALA A C 1
ATOM 1283 O O . ALA A 1 160 ? 0.378 5.585 -17.313 1.00 88.38 160 ALA A O 1
ATOM 1284 N N . LYS A 1 161 ? 1.376 3.767 -18.179 1.00 89.69 161 LYS A N 1
ATOM 1285 C CA . LYS A 1 161 ? 1.111 2.893 -17.029 1.00 89.69 161 LYS A CA 1
ATOM 1286 C C . LYS A 1 161 ? 1.790 3.393 -15.754 1.00 89.69 161 LYS A C 1
ATOM 1288 O O . LYS A 1 161 ? 1.160 3.434 -14.694 1.00 89.69 161 LYS A O 1
ATOM 1293 N N . HIS A 1 162 ? 3.058 3.793 -15.839 1.00 90.44 162 HIS A N 1
ATOM 1294 C CA . HIS A 1 162 ? 3.795 4.339 -14.702 1.00 90.44 162 HIS A CA 1
ATOM 1295 C C . HIS A 1 162 ? 3.171 5.636 -14.193 1.00 90.44 162 HIS A C 1
ATOM 1297 O O . HIS A 1 162 ? 3.017 5.797 -12.982 1.00 90.44 162 HIS A O 1
ATOM 1303 N N . THR A 1 163 ? 2.746 6.516 -15.099 1.00 88.38 163 THR A N 1
ATOM 1304 C CA . THR A 1 163 ? 2.026 7.748 -14.756 1.00 88.38 163 THR A CA 1
ATOM 1305 C C . THR A 1 163 ? 0.728 7.437 -14.010 1.00 88.38 163 THR A C 1
ATOM 1307 O O . THR A 1 163 ? 0.495 7.980 -12.931 1.00 88.38 163 THR A O 1
ATOM 1310 N N . GLN A 1 164 ? -0.084 6.501 -14.511 1.00 93.75 164 GLN A N 1
ATOM 1311 C CA . GLN A 1 164 ? -1.326 6.096 -13.846 1.00 93.75 164 GLN A CA 1
ATOM 1312 C C . GLN A 1 164 ? -1.068 5.511 -12.450 1.00 93.75 164 GLN A C 1
ATOM 1314 O O . GLN A 1 164 ? -1.736 5.883 -11.484 1.00 93.75 164 GLN A O 1
ATOM 1319 N N . MET A 1 165 ? -0.086 4.616 -12.321 1.00 89.19 165 MET A N 1
ATOM 1320 C CA . MET A 1 165 ? 0.283 4.034 -11.031 1.00 89.19 165 MET A CA 1
ATOM 1321 C C . MET A 1 165 ? 0.765 5.108 -10.051 1.00 89.19 165 MET A C 1
ATOM 1323 O O . MET A 1 165 ? 0.431 5.054 -8.871 1.00 89.19 165 MET A O 1
ATOM 1327 N N . ASN A 1 166 ? 1.512 6.103 -10.532 1.00 85.62 166 ASN A N 1
ATOM 1328 C CA . ASN A 1 166 ? 1.982 7.216 -9.716 1.00 85.62 166 ASN A CA 1
ATOM 1329 C C . ASN A 1 166 ? 0.817 8.041 -9.153 1.00 85.62 166 ASN A C 1
ATOM 1331 O O . ASN A 1 166 ? 0.812 8.355 -7.964 1.00 85.62 166 ASN A O 1
ATOM 1335 N N . GLU A 1 167 ? -0.197 8.330 -9.969 1.00 90.81 167 GLU A N 1
ATOM 1336 C CA . GLU A 1 167 ? -1.390 9.052 -9.518 1.00 90.81 167 GLU A CA 1
ATOM 1337 C C . GLU A 1 167 ? -2.201 8.252 -8.492 1.00 90.81 167 GLU A C 1
ATOM 1339 O O . GLU A 1 167 ? -2.591 8.794 -7.455 1.00 90.81 167 GLU A O 1
ATOM 1344 N N . VAL A 1 168 ? -2.372 6.943 -8.707 1.00 93.31 168 VAL A N 1
ATOM 1345 C CA . VAL A 1 168 ? -3.027 6.060 -7.727 1.00 93.31 168 VAL A CA 1
ATOM 1346 C C . VAL A 1 168 ? -2.247 6.023 -6.410 1.00 93.31 168 VAL A C 1
ATOM 1348 O O . VAL A 1 168 ? -2.840 6.169 -5.342 1.00 93.31 168 VAL A O 1
ATOM 1351 N N . LEU A 1 169 ? -0.919 5.881 -6.464 1.00 93.56 169 LEU A N 1
ATOM 1352 C CA . LEU A 1 169 ? -0.063 5.874 -5.274 1.00 93.56 169 LEU A CA 1
ATOM 1353 C C . LEU A 1 169 ? -0.124 7.205 -4.517 1.00 93.56 169 LEU A C 1
ATOM 1355 O O . LEU A 1 169 ? -0.199 7.208 -3.288 1.00 93.56 169 LEU A O 1
ATOM 1359 N N . LYS A 1 170 ? -0.129 8.340 -5.223 1.00 95.25 170 LYS A N 1
ATOM 1360 C CA . LYS A 1 170 ? -0.301 9.659 -4.598 1.00 95.25 170 LYS A CA 1
ATOM 1361 C C . LYS A 1 170 ? -1.634 9.759 -3.861 1.00 95.25 170 LYS A C 1
ATOM 1363 O O . LYS A 1 170 ? -1.658 10.273 -2.742 1.00 95.25 170 LYS A O 1
ATOM 1368 N N . GLU A 1 171 ? -2.731 9.289 -4.454 1.00 91.75 171 GLU A N 1
ATOM 1369 C CA . GLU A 1 171 ? -4.032 9.318 -3.779 1.00 91.75 171 GLU A CA 1
ATOM 1370 C C . GLU A 1 171 ? -4.083 8.360 -2.585 1.00 91.75 171 GLU A C 1
ATOM 1372 O O . GLU A 1 171 ? -4.615 8.717 -1.534 1.00 91.75 171 GLU A O 1
ATOM 1377 N N . GLU A 1 172 ? -3.457 7.189 -2.690 1.00 92.88 172 GLU A N 1
ATOM 1378 C CA . GLU A 1 172 ? -3.338 6.244 -1.581 1.00 92.88 172 GLU A CA 1
ATOM 1379 C C . GLU A 1 172 ? -2.586 6.857 -0.392 1.00 92.88 172 GLU A C 1
ATOM 1381 O O . GLU A 1 172 ? -3.062 6.799 0.741 1.00 92.88 172 GLU A O 1
ATOM 1386 N N . ILE A 1 173 ? -1.464 7.541 -0.646 1.00 91.06 173 ILE A N 1
ATOM 1387 C CA . ILE A 1 173 ? -0.711 8.258 0.393 1.00 91.06 173 ILE A CA 1
ATOM 1388 C C . ILE A 1 173 ? -1.597 9.307 1.072 1.00 91.06 173 ILE A C 1
ATOM 1390 O O . ILE A 1 173 ? -1.649 9.367 2.303 1.00 91.06 173 ILE A O 1
ATOM 1394 N N . ARG A 1 174 ? -2.335 10.111 0.297 1.00 95.44 174 ARG A N 1
ATOM 1395 C CA . ARG A 1 174 ? -3.249 11.121 0.858 1.00 95.44 174 ARG A CA 1
ATOM 1396 C C . ARG A 1 174 ? -4.360 10.485 1.687 1.00 95.44 174 ARG A C 1
ATOM 1398 O O . ARG A 1 174 ? -4.689 10.981 2.766 1.00 95.44 174 ARG A O 1
ATOM 1405 N N . ARG A 1 175 ? -4.941 9.380 1.213 1.00 94.19 175 ARG A N 1
ATOM 1406 C CA . ARG A 1 175 ? -5.967 8.629 1.945 1.00 94.19 175 ARG A CA 1
ATOM 1407 C C . ARG A 1 175 ? -5.419 8.088 3.261 1.00 94.19 175 ARG A C 1
ATOM 1409 O O . ARG A 1 175 ? -6.071 8.258 4.293 1.00 94.19 175 ARG A O 1
ATOM 1416 N N . GLN A 1 176 ? -4.230 7.493 3.231 1.00 92.19 176 GLN A N 1
ATOM 1417 C CA . GLN A 1 176 ? -3.579 6.942 4.412 1.00 92.19 176 GLN A CA 1
ATOM 1418 C C . GLN A 1 176 ? -3.276 8.036 5.438 1.00 92.19 176 GLN A C 1
ATOM 1420 O O . GLN A 1 176 ? -3.564 7.849 6.615 1.00 92.19 176 GLN A O 1
ATOM 1425 N N . GLN A 1 177 ? -2.794 9.203 5.005 1.00 91.88 177 GLN A N 1
ATOM 1426 C CA . GLN A 1 177 ? -2.563 10.351 5.889 1.00 91.88 177 GLN A CA 1
ATOM 1427 C C . GLN A 1 177 ? -3.851 10.807 6.588 1.00 91.88 177 GLN A C 1
ATOM 1429 O O . GLN A 1 177 ? -3.871 10.932 7.811 1.00 91.88 177 GLN A O 1
ATOM 1434 N N . ARG A 1 178 ? -4.960 10.957 5.846 1.00 91.56 178 ARG A N 1
ATOM 1435 C CA . ARG A 1 178 ? -6.278 11.274 6.435 1.00 91.56 178 ARG A CA 1
ATOM 1436 C C . ARG A 1 178 ? -6.769 10.188 7.394 1.00 91.56 178 ARG A C 1
ATOM 1438 O O . ARG A 1 178 ? -7.544 10.469 8.306 1.00 91.56 178 ARG A O 1
ATOM 1445 N N . SER A 1 179 ? -6.414 8.928 7.150 1.00 80.94 179 SER A N 1
ATOM 1446 C CA . SER A 1 179 ? -6.751 7.821 8.047 1.00 80.94 179 SER A CA 1
ATOM 1447 C C . SER A 1 179 ? -5.935 7.878 9.334 1.00 80.94 179 SER A C 1
ATOM 1449 O O . SER A 1 179 ? -6.523 7.820 10.406 1.00 80.94 179 SER A O 1
ATOM 1451 N N . GLN A 1 180 ? -4.620 8.080 9.235 1.00 83.12 180 GLN A N 1
ATOM 1452 C CA . GLN A 1 180 ? -3.731 8.214 10.389 1.00 83.12 180 GLN A CA 1
ATOM 1453 C C . GLN A 1 180 ? -4.079 9.428 11.249 1.00 83.12 180 GLN A C 1
ATOM 1455 O O . GLN A 1 180 ? -4.007 9.358 12.467 1.00 83.12 180 GLN A O 1
ATOM 1460 N N . GLU A 1 181 ? -4.484 10.548 10.649 1.00 82.31 181 GLU A N 1
ATOM 1461 C CA . GLU A 1 181 ? -4.941 11.710 11.412 1.00 82.31 181 GLU A CA 1
ATOM 1462 C C . GLU A 1 181 ? -6.195 11.375 12.232 1.00 82.31 181 GLU A C 1
ATOM 1464 O O . GLU A 1 181 ? -6.229 11.622 13.438 1.00 82.31 181 GLU A O 1
ATOM 1469 N N . ARG A 1 182 ? -7.189 10.718 11.614 1.00 79.12 182 ARG A N 1
ATOM 1470 C CA . ARG A 1 182 ? -8.387 10.222 12.315 1.00 79.12 182 ARG A CA 1
ATOM 1471 C C . ARG A 1 182 ? -8.046 9.205 13.401 1.00 79.12 182 ARG A C 1
ATOM 1473 O O . ARG A 1 182 ? -8.634 9.265 14.475 1.00 79.12 182 ARG A O 1
ATOM 1480 N N . GLU A 1 183 ? -7.101 8.311 13.138 1.00 79.38 183 GLU A N 1
ATOM 1481 C CA . GLU A 1 183 ? -6.620 7.320 14.099 1.00 79.38 183 GLU A CA 1
ATOM 1482 C C . GLU A 1 183 ? -5.913 7.989 15.279 1.00 79.38 183 GLU A C 1
ATOM 1484 O O . GLU A 1 183 ? -6.282 7.727 16.415 1.00 79.38 183 GLU A O 1
ATOM 1489 N N . ARG A 1 184 ? -5.027 8.968 15.051 1.00 78.50 184 ARG A N 1
ATOM 1490 C CA . ARG A 1 184 ? -4.421 9.758 16.136 1.00 78.50 184 ARG A CA 1
ATOM 1491 C C . ARG A 1 184 ? -5.458 10.513 16.957 1.00 78.50 184 ARG A C 1
ATOM 1493 O O . ARG A 1 184 ? -5.316 10.614 18.173 1.00 78.50 184 ARG A O 1
ATOM 1500 N N . HIS A 1 185 ? -6.498 11.058 16.326 1.00 74.06 185 HIS A N 1
ATOM 1501 C CA . HIS A 1 185 ? -7.603 11.669 17.062 1.00 74.06 185 HIS A CA 1
ATOM 1502 C C . HIS A 1 185 ? -8.381 10.632 17.884 1.00 74.06 185 HIS A C 1
ATOM 1504 O O . HIS A 1 185 ? -8.729 10.918 19.027 1.00 74.06 185 HIS A O 1
ATOM 1510 N N . ALA A 1 186 ? -8.605 9.430 17.350 1.00 73.81 186 ALA A N 1
ATOM 1511 C CA . ALA A 1 186 ? -9.258 8.332 18.059 1.00 73.81 186 ALA A CA 1
ATOM 1512 C C . ALA A 1 186 ? -8.412 7.798 19.232 1.00 73.81 186 ALA A C 1
ATOM 1514 O O . ALA A 1 186 ? -8.935 7.639 20.333 1.00 73.81 186 ALA A O 1
ATOM 1515 N N . GLU A 1 187 ? -7.105 7.609 19.046 1.00 76.12 187 GLU A N 1
ATOM 1516 C CA . GLU A 1 187 ? -6.153 7.239 20.101 1.00 76.12 187 GLU A CA 1
ATOM 1517 C C . GLU A 1 187 ? -6.080 8.315 21.188 1.00 76.12 187 GLU A C 1
ATOM 1519 O O . GLU A 1 187 ? -6.108 8.008 22.380 1.00 76.12 187 GLU A O 1
ATOM 1524 N N . ASN A 1 188 ? -6.048 9.595 20.802 1.00 80.69 188 ASN A N 1
ATOM 1525 C CA . ASN A 1 188 ? -6.072 10.699 21.758 1.00 80.69 188 ASN A CA 1
ATOM 1526 C C . ASN A 1 188 ? -7.395 10.737 22.548 1.00 80.69 188 ASN A C 1
ATOM 1528 O O . ASN A 1 188 ? -7.390 11.035 23.741 1.00 80.69 188 ASN A O 1
ATOM 1532 N N . LEU A 1 189 ? -8.525 10.381 21.924 1.00 84.81 189 LEU A N 1
ATOM 1533 C CA . LEU A 1 189 ? -9.812 10.228 22.612 1.00 84.81 189 LEU A CA 1
ATOM 1534 C C . LEU A 1 189 ? -9.828 9.026 23.563 1.00 84.81 189 LEU A C 1
ATOM 1536 O O . LEU A 1 189 ? -10.391 9.117 24.653 1.00 84.81 189 LEU A O 1
ATOM 1540 N N . GLU A 1 190 ? -9.194 7.913 23.204 1.00 85.88 190 GLU A N 1
ATOM 1541 C CA . GLU A 1 190 ? -9.043 6.778 24.112 1.00 85.88 190 GLU A CA 1
ATOM 1542 C C . GLU A 1 190 ? -8.132 7.114 25.301 1.00 85.88 190 GLU A C 1
ATOM 1544 O O . GLU A 1 190 ? -8.451 6.790 26.451 1.00 85.88 190 GLU A O 1
ATOM 1549 N N . TYR A 1 191 ? -7.032 7.821 25.052 1.00 88.56 191 TYR A N 1
ATOM 1550 C CA . TYR A 1 191 ? -6.182 8.344 26.111 1.00 88.56 191 TYR A CA 1
ATOM 1551 C C . TYR A 1 191 ? -6.967 9.287 27.027 1.00 88.56 191 TYR A C 1
ATOM 1553 O O . TYR A 1 191 ? -6.953 9.109 28.247 1.00 88.56 191 TYR A O 1
ATOM 1561 N N . LEU A 1 192 ? -7.731 10.221 26.453 1.00 90.56 192 LEU A N 1
ATOM 1562 C CA . LEU A 1 192 ? -8.615 11.116 27.192 1.00 90.56 192 LEU A CA 1
ATOM 1563 C C . LEU A 1 192 ? -9.628 10.339 28.042 1.00 90.56 192 LEU A C 1
ATOM 1565 O O . LEU A 1 192 ? -9.754 10.630 29.228 1.00 90.56 192 LEU A O 1
ATOM 1569 N N . LYS A 1 193 ? -10.295 9.319 27.483 1.00 91.31 193 LYS A N 1
ATOM 1570 C CA . LYS A 1 193 ? -11.204 8.420 28.218 1.00 91.31 193 LYS A CA 1
ATOM 1571 C C . LYS A 1 193 ? -10.507 7.838 29.445 1.00 91.31 193 LYS A C 1
ATOM 1573 O O . LYS A 1 193 ? -11.053 7.904 30.541 1.00 91.31 193 LYS A O 1
ATOM 1578 N N . ASN A 1 194 ? -9.299 7.302 29.282 1.00 89.56 194 ASN A N 1
ATOM 1579 C CA . ASN A 1 194 ? -8.548 6.688 30.377 1.00 89.56 194 ASN A CA 1
ATOM 1580 C C . ASN A 1 194 ? -8.138 7.712 31.447 1.00 89.56 194 ASN A C 1
ATOM 1582 O O . ASN A 1 194 ? -8.221 7.420 32.641 1.00 89.56 194 ASN A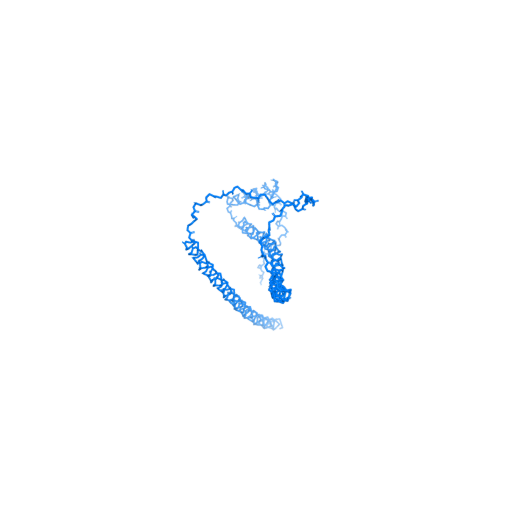 O 1
ATOM 1586 N N . VAL A 1 195 ? -7.716 8.913 31.040 1.00 89.00 195 VAL A N 1
ATOM 1587 C CA . VAL A 1 195 ? -7.350 10.006 31.957 1.00 89.00 195 VAL A CA 1
ATOM 1588 C C . VAL A 1 195 ? -8.575 10.513 32.721 1.00 89.00 195 VAL A C 1
ATOM 1590 O O . VAL A 1 195 ? -8.505 10.653 33.940 1.00 89.00 195 VAL A O 1
ATOM 1593 N N . VAL A 1 196 ? -9.706 10.731 32.043 1.00 88.00 196 VAL A N 1
ATOM 1594 C CA . VAL A 1 196 ? -10.976 11.154 32.659 1.00 88.00 196 VAL A CA 1
ATOM 1595 C C . VAL A 1 196 ? -11.507 10.078 33.601 1.00 88.00 196 VAL A C 1
ATOM 1597 O O . VAL A 1 196 ? -11.875 10.384 34.733 1.00 88.00 196 VAL A O 1
ATOM 1600 N N . PHE A 1 197 ? -11.488 8.812 33.183 1.00 87.25 197 PHE A N 1
ATOM 1601 C CA . PHE A 1 197 ? -11.905 7.693 34.024 1.00 87.25 197 PHE A CA 1
ATOM 1602 C C . PHE A 1 197 ? -11.066 7.617 35.307 1.00 87.25 197 PHE A C 1
ATOM 1604 O O . PHE A 1 197 ? -11.623 7.513 36.401 1.00 87.25 197 PHE A O 1
ATOM 1611 N N . LYS A 1 198 ? -9.736 7.765 35.207 1.00 86.50 198 LYS A N 1
ATOM 1612 C CA . LYS A 1 198 ? -8.862 7.866 36.387 1.00 86.50 198 LYS A CA 1
ATOM 1613 C C . LYS A 1 198 ? -9.210 9.090 37.234 1.00 86.50 198 LYS A C 1
ATOM 1615 O O . LYS A 1 198 ? -9.373 8.954 38.438 1.00 86.50 198 LYS A O 1
ATOM 1620 N N . PHE A 1 199 ? -9.392 10.262 36.630 1.00 87.06 199 PHE A N 1
ATOM 1621 C CA . PHE A 1 199 ? -9.711 11.491 37.359 1.00 87.06 199 PHE A CA 1
ATOM 1622 C C . PHE A 1 199 ? -10.995 11.381 38.198 1.00 87.06 199 PHE A C 1
ATOM 1624 O O . PHE A 1 199 ? -11.019 11.851 39.332 1.00 87.06 199 PHE A O 1
ATOM 1631 N N . VAL A 1 200 ? -12.039 10.734 37.668 1.00 84.25 200 VAL A N 1
ATOM 1632 C CA . VAL A 1 200 ? -13.320 10.541 38.371 1.00 84.25 200 VAL A CA 1
ATOM 1633 C C . VAL A 1 200 ? -13.242 9.444 39.439 1.00 84.25 200 VAL A C 1
ATOM 1635 O O . VAL A 1 200 ? -13.870 9.571 40.487 1.00 84.25 200 VAL A O 1
ATOM 1638 N N . THR A 1 201 ? -12.474 8.376 39.199 1.00 81.00 201 THR A N 1
ATOM 1639 C CA . THR A 1 201 ? -12.434 7.202 40.094 1.00 81.00 201 THR A CA 1
ATOM 1640 C C . THR A 1 201 ? -11.413 7.346 41.229 1.00 81.00 201 THR A C 1
ATOM 1642 O O . THR A 1 201 ? -11.540 6.693 42.263 1.00 81.00 201 THR A O 1
ATOM 1645 N N . LEU A 1 202 ? -10.388 8.187 41.061 1.00 80.69 202 LEU A N 1
ATOM 1646 C CA . LEU A 1 202 ? -9.348 8.385 42.069 1.00 80.69 202 LEU A CA 1
ATOM 1647 C C . LEU A 1 202 ? -9.885 9.145 43.289 1.00 80.69 202 LEU A C 1
ATOM 1649 O O . LEU A 1 202 ? -10.304 10.298 43.208 1.00 80.69 202 LEU A O 1
ATOM 1653 N N . SER A 1 203 ? -9.794 8.518 44.458 1.00 70.25 203 SER A N 1
ATOM 1654 C CA . SER A 1 203 ? -10.122 9.115 45.757 1.00 70.25 203 SER A CA 1
ATOM 1655 C C . SER A 1 203 ? -9.014 10.041 46.282 1.00 70.25 203 SER A C 1
ATOM 1657 O O . SER A 1 203 ? -9.297 10.986 47.022 1.00 70.25 203 SER A O 1
ATOM 1659 N N . ASN A 1 204 ? -7.770 9.865 45.829 1.00 77.81 204 ASN A N 1
ATOM 1660 C CA . ASN A 1 204 ? -6.623 10.680 46.233 1.00 77.81 204 ASN A CA 1
ATOM 1661 C C . ASN A 1 204 ? -6.628 12.053 45.536 1.00 77.81 204 ASN A C 1
ATOM 1663 O O . ASN A 1 204 ? -6.730 12.160 44.313 1.00 77.81 204 ASN A O 1
ATOM 1667 N N . SER A 1 205 ? -6.530 13.127 46.322 1.00 78.06 205 SER A N 1
ATOM 1668 C CA . SER A 1 205 ? -6.551 14.511 45.821 1.00 78.06 205 SER A CA 1
ATOM 1669 C C . SER A 1 205 ? -5.245 14.925 45.115 1.00 78.06 205 SER A C 1
ATOM 1671 O O . SER A 1 205 ? -5.283 15.644 44.113 1.00 78.06 205 SER A O 1
ATOM 1673 N N . ASP A 1 206 ? -4.092 14.420 45.568 1.00 79.00 206 ASP A N 1
ATOM 1674 C CA . ASP A 1 206 ? -2.793 14.716 44.940 1.00 79.00 206 ASP A CA 1
ATOM 1675 C C . ASP A 1 206 ? -2.709 14.129 43.520 1.00 79.00 206 ASP A C 1
ATOM 1677 O O . ASP A 1 206 ? -2.358 14.814 42.560 1.00 79.00 206 ASP A O 1
ATOM 1681 N N . GLU A 1 207 ? -3.146 12.879 43.346 1.00 82.56 207 GLU A N 1
ATOM 1682 C CA . GLU A 1 207 ? -3.170 12.221 42.037 1.00 82.56 207 GLU A CA 1
ATOM 1683 C C . GLU A 1 207 ? -4.140 12.902 41.064 1.00 82.56 207 GLU A C 1
ATOM 1685 O O . GLU A 1 207 ? -3.785 13.133 39.908 1.00 82.56 207 GLU A O 1
ATOM 1690 N N . ARG A 1 208 ? -5.328 13.315 41.533 1.00 84.62 208 ARG A N 1
ATOM 1691 C CA . ARG A 1 208 ? -6.263 14.117 40.726 1.00 84.62 208 ARG A CA 1
ATOM 1692 C C . ARG A 1 208 ? -5.644 15.441 40.290 1.00 84.62 208 ARG A C 1
ATOM 1694 O O . ARG A 1 208 ? -5.797 15.824 39.133 1.00 84.62 208 ARG A O 1
ATOM 1701 N N . THR A 1 209 ? -4.894 16.106 41.168 1.00 86.38 209 THR A N 1
ATOM 1702 C CA . THR A 1 209 ? -4.231 17.384 40.858 1.00 86.38 209 THR A CA 1
ATOM 1703 C C . THR A 1 209 ? -3.151 17.217 39.784 1.00 86.38 209 THR A C 1
ATOM 1705 O O . THR A 1 209 ? -3.027 18.067 38.903 1.00 86.38 209 THR A O 1
ATOM 1708 N N . ARG A 1 210 ? -2.429 16.088 39.773 1.00 89.00 210 ARG A N 1
ATOM 1709 C CA . ARG A 1 210 ? -1.439 15.756 38.727 1.00 89.00 210 ARG A CA 1
ATOM 1710 C C . ARG A 1 210 ? -2.055 15.487 37.352 1.00 89.00 210 ARG A C 1
ATOM 1712 O O . ARG A 1 210 ? -1.371 15.658 36.346 1.00 89.00 210 ARG A O 1
ATOM 1719 N N . LEU A 1 211 ? -3.327 15.087 37.288 1.00 88.94 211 LEU A N 1
ATOM 1720 C CA . LEU A 1 211 ? -4.041 14.859 36.025 1.00 88.94 211 LEU A CA 1
ATOM 1721 C C . LEU A 1 211 ? -4.602 16.153 35.406 1.00 88.94 211 LEU A C 1
ATOM 1723 O O . LEU A 1 211 ? -4.887 16.172 34.210 1.00 88.94 211 LEU A O 1
ATOM 1727 N N . VAL A 1 212 ? -4.717 17.249 36.167 1.00 87.56 212 VAL A N 1
ATOM 1728 C CA . VAL A 1 212 ? -5.251 18.536 35.674 1.00 87.56 212 VAL A CA 1
ATOM 1729 C C . VAL A 1 212 ? -4.424 19.129 34.520 1.00 87.56 212 VAL A C 1
ATOM 1731 O O . VAL A 1 212 ? -5.021 19.492 33.505 1.00 87.56 212 VAL A O 1
ATOM 1734 N N . PRO A 1 213 ? -3.076 19.190 34.580 1.00 88.62 213 PRO A N 1
ATOM 1735 C CA . PRO A 1 213 ? -2.268 19.668 33.454 1.00 88.62 213 PRO A CA 1
ATOM 1736 C C . PRO A 1 213 ? -2.405 18.792 32.204 1.00 88.62 213 PRO A C 1
ATOM 1738 O O . PRO A 1 213 ? -2.381 19.299 31.082 1.00 88.62 213 PRO A O 1
ATOM 1741 N N . VAL A 1 214 ? -2.580 17.481 32.391 1.00 88.88 214 VAL A N 1
ATOM 1742 C CA . VAL A 1 214 ? -2.769 16.515 31.300 1.00 88.88 214 VAL A CA 1
ATOM 1743 C C . VAL A 1 214 ? -4.114 16.754 30.612 1.00 88.88 214 VAL A C 1
ATOM 1745 O O . VAL A 1 214 ? -4.154 16.932 29.398 1.00 88.88 214 VAL A O 1
ATOM 1748 N N . LEU A 1 215 ? -5.200 16.862 31.384 1.00 88.00 215 LEU A N 1
ATOM 1749 C CA . LEU A 1 215 ? -6.529 17.201 30.867 1.00 88.00 215 LEU A CA 1
ATOM 1750 C C . LEU A 1 215 ? -6.534 18.558 30.157 1.00 88.00 215 LEU A C 1
ATOM 1752 O O . LEU A 1 215 ? -7.075 18.660 29.060 1.00 88.00 215 LEU A O 1
ATOM 1756 N N . ASN A 1 216 ? -5.866 19.571 30.717 1.00 88.50 216 ASN A N 1
ATOM 1757 C CA . ASN A 1 216 ? -5.729 20.876 30.072 1.00 88.50 216 ASN A CA 1
ATOM 1758 C C . ASN A 1 216 ? -4.967 20.790 28.733 1.00 88.50 216 ASN A C 1
ATOM 1760 O O . ASN A 1 216 ? -5.342 21.420 27.747 1.00 88.50 216 ASN A O 1
ATOM 1764 N N . THR A 1 217 ? -3.923 19.962 28.658 1.00 85.88 217 THR A N 1
ATOM 1765 C CA . THR A 1 217 ? -3.125 19.797 27.433 1.00 85.88 217 THR A CA 1
ATOM 1766 C C . THR A 1 217 ? -3.932 19.161 26.299 1.00 85.88 217 THR A C 1
ATOM 1768 O O . THR A 1 217 ? -3.781 19.589 25.149 1.00 85.88 217 THR A O 1
ATOM 1771 N N . ILE A 1 218 ? -4.785 18.182 26.627 1.00 85.88 218 ILE A N 1
ATOM 1772 C CA . ILE A 1 218 ? -5.618 17.437 25.670 1.00 85.88 218 ILE A CA 1
ATOM 1773 C C . ILE A 1 218 ? -6.865 18.236 25.268 1.00 85.88 218 ILE A C 1
ATOM 1775 O O . ILE A 1 218 ? -7.166 18.327 24.082 1.00 85.88 218 ILE A O 1
ATOM 1779 N N . LEU A 1 219 ? -7.579 18.817 26.240 1.00 84.62 219 LEU A N 1
ATOM 1780 C CA . LEU A 1 219 ? -8.863 19.501 26.029 1.00 84.62 219 LEU A CA 1
ATOM 1781 C C . LEU A 1 219 ? -8.733 20.997 25.731 1.00 84.62 219 LEU A C 1
ATOM 1783 O O . LEU A 1 219 ? -9.727 21.616 25.368 1.00 84.62 219 LEU A O 1
ATOM 1787 N N . LYS A 1 220 ? -7.532 21.574 25.877 1.00 84.12 220 LYS A N 1
ATOM 1788 C CA . LYS A 1 220 ? -7.270 23.014 25.709 1.00 84.12 220 LYS A CA 1
ATOM 1789 C C . LYS A 1 220 ? -8.243 23.864 26.530 1.00 84.12 220 LYS A C 1
ATOM 1791 O O . LYS A 1 220 ? -8.926 24.733 25.998 1.00 84.12 220 LYS A O 1
ATOM 1796 N N . LEU A 1 221 ? -8.301 23.581 27.830 1.00 85.12 221 LEU A N 1
ATOM 1797 C CA . LEU A 1 221 ? -9.198 24.274 28.747 1.00 85.12 221 LEU A CA 1
ATOM 1798 C C . LEU A 1 221 ? -8.798 25.748 28.865 1.00 85.12 221 LEU A C 1
ATOM 1800 O O . LEU A 1 221 ? -7.618 26.112 28.856 1.00 85.12 221 LEU A O 1
ATOM 1804 N N . SER A 1 222 ? -9.793 26.610 29.028 1.00 86.00 222 SER A N 1
ATOM 1805 C CA . SER A 1 222 ? -9.564 28.005 29.384 1.00 86.00 222 SER A CA 1
ATOM 1806 C C . SER A 1 222 ? -8.905 28.121 30.773 1.00 86.00 222 SER A C 1
ATOM 1808 O O . SER A 1 222 ? -8.960 27.190 31.594 1.00 86.00 222 SER A O 1
ATOM 1810 N N . PRO A 1 223 ? -8.287 29.275 31.092 1.00 85.31 223 PRO A N 1
ATOM 1811 C CA . PRO A 1 223 ? -7.721 29.515 32.418 1.00 85.31 223 PRO A CA 1
ATOM 1812 C C . PRO A 1 223 ? -8.751 29.355 33.546 1.00 85.31 223 PRO A C 1
ATOM 1814 O O . PRO A 1 223 ? -8.410 28.858 34.620 1.00 85.31 223 PRO A O 1
ATOM 1817 N N . ASP A 1 224 ? -10.010 29.722 33.296 1.00 84.44 224 ASP A N 1
ATOM 1818 C CA . ASP A 1 224 ? -11.094 29.631 34.277 1.00 84.44 224 ASP A CA 1
ATOM 1819 C C . ASP A 1 224 ? -11.564 28.187 34.492 1.00 84.44 224 ASP A C 1
ATOM 1821 O O . ASP A 1 224 ? -11.741 27.759 35.634 1.00 84.44 224 ASP A O 1
ATOM 1825 N N . GLU A 1 225 ? -11.690 27.395 33.426 1.00 83.62 225 GLU A N 1
ATOM 1826 C CA . GLU A 1 225 ? -12.007 25.961 33.518 1.00 83.62 225 GLU A CA 1
ATOM 1827 C C . GLU A 1 225 ? -10.889 25.182 34.223 1.00 83.62 225 GLU A C 1
ATOM 1829 O O . GLU A 1 225 ? -11.153 24.332 35.074 1.00 83.62 225 GLU A O 1
ATOM 1834 N N . THR A 1 226 ? -9.626 25.520 33.945 1.00 86.12 226 THR A N 1
ATOM 1835 C CA . THR A 1 226 ? -8.464 24.904 34.605 1.00 86.12 226 THR A CA 1
ATOM 1836 C C . THR A 1 226 ? -8.445 25.198 36.109 1.00 86.12 226 THR A C 1
ATOM 1838 O O . THR A 1 226 ? -8.137 24.316 36.918 1.00 86.12 226 THR A O 1
ATOM 1841 N N . ARG A 1 227 ? -8.807 26.426 36.511 1.00 84.62 227 ARG A N 1
ATOM 1842 C CA . ARG A 1 227 ? -8.943 26.810 37.927 1.00 84.62 227 ARG A CA 1
ATOM 1843 C C . ARG A 1 227 ? -10.032 25.995 38.620 1.00 84.62 227 ARG A C 1
ATOM 1845 O O . ARG A 1 227 ? -9.756 25.407 39.662 1.00 84.62 227 ARG A O 1
ATOM 1852 N N . GLN A 1 228 ? -11.215 25.886 38.014 1.00 83.19 228 GLN A N 1
ATOM 1853 C CA . GLN A 1 228 ? -12.319 25.084 38.556 1.00 83.19 228 GLN A CA 1
ATOM 1854 C C . GLN A 1 228 ? -11.936 23.606 38.705 1.00 83.19 228 GLN A C 1
ATOM 1856 O O . GLN A 1 228 ? -12.182 23.002 39.749 1.00 83.19 228 GLN A O 1
ATOM 1861 N N . LEU A 1 229 ? -11.267 23.036 37.701 1.00 85.44 229 LEU A N 1
ATOM 1862 C CA . LEU A 1 229 ? -10.812 21.649 37.736 1.00 85.44 229 LEU A CA 1
ATOM 1863 C C . LEU A 1 229 ? -9.751 21.413 38.827 1.00 85.44 229 LEU A C 1
ATOM 1865 O O . LEU A 1 229 ? -9.761 20.372 39.480 1.00 85.44 229 LEU A O 1
ATOM 1869 N N . THR A 1 230 ? -8.886 22.400 39.084 1.00 86.19 230 THR A N 1
ATOM 1870 C CA . THR A 1 230 ? -7.900 22.369 40.180 1.00 86.19 230 THR A CA 1
ATOM 1871 C C . THR A 1 230 ? -8.572 22.416 41.555 1.00 86.19 230 THR A C 1
ATOM 1873 O O . THR A 1 230 ? -8.176 21.672 42.450 1.00 86.19 230 THR A O 1
ATOM 1876 N N . THR A 1 231 ? -9.600 23.251 41.730 1.00 84.31 231 THR A N 1
ATOM 1877 C CA . THR A 1 231 ? -10.402 23.321 42.966 1.00 84.31 231 THR A CA 1
ATOM 1878 C C . THR A 1 231 ? -11.082 21.980 43.255 1.00 84.31 231 THR A C 1
ATOM 1880 O O . THR A 1 231 ? -10.969 21.450 44.360 1.00 84.31 231 THR A O 1
ATOM 1883 N N . VAL A 1 232 ? -11.699 21.369 42.236 1.00 82.31 232 VAL A N 1
ATOM 1884 C CA . VAL A 1 232 ? -12.331 20.042 42.344 1.00 82.31 232 VAL A CA 1
ATOM 1885 C C . VAL A 1 232 ? -11.299 18.945 42.635 1.00 82.31 232 VAL A C 1
ATOM 1887 O O . VAL A 1 232 ? -11.543 18.072 43.468 1.00 82.31 232 VAL A O 1
ATOM 1890 N N . ALA A 1 233 ? -10.123 18.997 42.004 1.00 83.44 233 ALA A N 1
ATOM 1891 C CA . ALA A 1 233 ? -9.041 18.041 42.240 1.00 83.44 233 ALA A CA 1
ATOM 1892 C C . ALA A 1 233 ? -8.475 18.113 43.671 1.00 83.44 233 ALA A C 1
ATOM 1894 O O . ALA A 1 233 ? -8.145 17.079 44.255 1.00 83.44 233 ALA A O 1
ATOM 1895 N N . LYS A 1 234 ? -8.427 19.314 44.263 1.00 82.50 234 LYS A N 1
ATOM 1896 C CA . LYS A 1 234 ? -8.022 19.561 45.659 1.00 82.50 234 LYS A CA 1
ATOM 1897 C C . LYS A 1 234 ? -9.063 19.122 46.701 1.00 82.50 234 LYS A C 1
ATOM 1899 O O . LYS A 1 234 ? -8.788 19.171 47.896 1.00 82.50 234 LYS A O 1
ATOM 1904 N N . GLY A 1 235 ? -10.243 18.677 46.260 1.00 69.75 235 GLY A N 1
ATOM 1905 C CA . GLY A 1 235 ? -11.335 18.252 47.138 1.00 69.75 235 GLY A CA 1
ATOM 1906 C C . GLY A 1 235 ? -12.087 19.408 47.802 1.00 69.75 235 GLY A C 1
ATOM 1907 O O . GLY A 1 235 ? -12.849 19.175 48.737 1.00 69.75 235 GLY A O 1
ATOM 1908 N N . GLU A 1 236 ? -11.894 20.643 47.334 1.00 65.88 236 GLU A N 1
ATOM 1909 C CA . GLU A 1 236 ? -12.617 21.802 47.845 1.00 65.88 236 GLU A CA 1
ATOM 1910 C C . GLU A 1 236 ? -14.027 21.834 47.220 1.00 65.88 236 GLU A C 1
ATOM 1912 O O . GLU A 1 236 ? -14.165 21.669 46.000 1.00 65.88 236 GLU A O 1
ATOM 1917 N N . PRO A 1 237 ? -15.102 21.996 48.015 1.00 55.03 237 PRO A N 1
ATOM 1918 C CA . PRO A 1 237 ? -16.461 21.978 47.494 1.00 55.03 237 PRO A CA 1
ATOM 1919 C C . PRO A 1 237 ? -16.709 23.229 46.650 1.00 55.03 237 PRO A C 1
ATOM 1921 O O . PRO A 1 237 ? -17.100 24.279 47.156 1.00 55.03 237 PRO A O 1
ATOM 1924 N N . SER A 1 238 ? -16.519 23.111 45.336 1.00 50.62 238 SER A N 1
ATOM 1925 C CA . SER A 1 238 ? -16.951 24.152 44.410 1.00 50.62 238 SER A CA 1
ATOM 1926 C C . SER A 1 238 ? -18.475 24.274 44.472 1.00 50.62 238 SER A C 1
ATOM 1928 O O . SER A 1 238 ? -19.200 23.324 44.159 1.00 50.62 238 SER A O 1
ATOM 1930 N N . ALA A 1 239 ? -18.977 25.453 44.847 1.00 53.38 239 ALA A N 1
ATOM 1931 C CA . ALA A 1 239 ? -20.409 25.755 44.908 1.00 53.38 239 ALA A CA 1
ATOM 1932 C C . ALA A 1 239 ? -21.135 25.525 43.562 1.00 53.38 239 ALA A C 1
ATOM 1934 O O . ALA A 1 239 ? -22.347 25.316 43.546 1.00 53.38 239 ALA A O 1
ATOM 1935 N N . THR A 1 240 ? -20.396 25.490 42.446 1.00 53.62 240 THR A N 1
ATOM 1936 C CA . THR A 1 240 ? -20.908 25.234 41.091 1.00 53.62 240 THR A CA 1
ATOM 1937 C C . THR A 1 240 ? -21.098 23.749 40.757 1.00 53.62 240 THR A C 1
ATOM 1939 O O . THR A 1 240 ? -21.871 23.428 39.853 1.00 53.62 240 THR A O 1
ATOM 1942 N N . LEU A 1 241 ? -20.475 22.816 41.493 1.00 52.81 241 LEU A N 1
ATOM 1943 C CA . LEU A 1 241 ? -20.578 21.375 41.204 1.00 52.81 241 LEU A CA 1
ATOM 1944 C C . LEU A 1 241 ? -21.945 20.785 41.602 1.00 52.81 241 LEU A C 1
ATOM 1946 O O . LEU A 1 241 ? -22.373 19.786 41.027 1.00 52.81 241 LEU A O 1
ATOM 1950 N N . LYS A 1 242 ? -22.680 21.448 42.512 1.00 53.28 242 LYS A N 1
ATOM 1951 C CA . LYS A 1 242 ? -24.065 21.086 42.880 1.00 53.28 242 LYS A CA 1
ATOM 1952 C C . LYS A 1 242 ? -25.043 21.158 41.697 1.00 53.28 242 LYS A C 1
ATOM 1954 O O . LYS A 1 242 ? -26.082 20.508 41.733 1.00 53.28 242 LYS A O 1
ATOM 1959 N N . GLY A 1 243 ? -24.730 21.936 40.656 1.00 49.56 243 GLY A N 1
ATOM 1960 C CA . GLY A 1 243 ? -25.564 22.040 39.453 1.00 49.56 243 GLY A CA 1
ATOM 1961 C C . GLY A 1 243 ? -25.428 20.843 38.506 1.00 49.56 243 GLY A C 1
ATOM 1962 O O . GLY A 1 243 ? -26.403 20.447 37.876 1.00 49.56 243 GLY A O 1
ATOM 1963 N N . TRP A 1 244 ? -24.245 20.224 38.446 1.00 52.28 244 TRP A N 1
ATOM 1964 C CA . TRP A 1 244 ? -23.956 19.104 37.540 1.00 52.28 244 TRP A CA 1
ATOM 1965 C C . TRP A 1 244 ? -24.401 17.750 38.102 1.00 52.28 244 TRP A C 1
ATOM 1967 O O . TRP A 1 244 ? -24.796 16.868 37.344 1.00 52.28 244 TRP A O 1
ATOM 1977 N N . THR A 1 245 ? -24.425 17.592 39.428 1.00 51.47 245 THR A N 1
ATOM 1978 C CA . THR A 1 245 ? -24.925 16.370 40.084 1.00 51.47 245 THR A CA 1
ATOM 1979 C C . THR A 1 245 ? -26.436 16.173 39.938 1.00 51.47 245 THR A C 1
ATOM 1981 O O . THR A 1 245 ? -26.917 15.068 40.152 1.00 51.47 245 THR A O 1
ATOM 1984 N N . ASN A 1 246 ? -27.182 17.212 39.544 1.00 54.03 246 ASN A N 1
ATOM 1985 C CA . ASN A 1 246 ? -28.627 17.137 39.297 1.00 54.03 246 ASN A CA 1
ATOM 1986 C C . ASN A 1 246 ? -28.987 16.740 37.851 1.00 54.03 246 ASN A C 1
ATOM 1988 O O . ASN A 1 246 ? -30.160 16.522 37.562 1.00 54.03 246 ASN A O 1
ATOM 1992 N N . LEU A 1 247 ? -28.008 16.661 36.940 1.00 55.16 247 LEU A N 1
ATOM 1993 C CA . LEU A 1 247 ? -28.222 16.292 35.531 1.00 55.16 247 LEU A CA 1
ATOM 1994 C C . LEU A 1 247 ? -27.962 14.807 35.247 1.00 55.16 247 LEU A C 1
ATOM 1996 O O . LEU A 1 247 ? -28.309 14.318 34.174 1.00 55.16 247 LEU A O 1
ATOM 2000 N N . LEU A 1 248 ? -27.375 14.081 36.199 1.00 53.91 248 LEU A N 1
ATOM 2001 C CA . LEU A 1 248 ? -27.219 12.634 36.128 1.00 53.91 248 LEU A CA 1
ATOM 2002 C C . LEU A 1 248 ? -28.287 12.000 37.029 1.00 53.91 248 LEU A C 1
ATOM 2004 O O . LEU A 1 248 ? -28.204 12.163 38.247 1.00 53.91 248 LEU A O 1
ATOM 2008 N N . PRO A 1 249 ? -29.294 11.291 36.481 1.00 49.69 249 PRO A N 1
ATOM 2009 C CA . PRO A 1 249 ? -30.210 10.510 37.297 1.00 49.69 249 PRO A CA 1
ATOM 2010 C C . PRO A 1 249 ? -29.388 9.527 38.123 1.00 49.69 249 PRO A C 1
ATOM 2012 O O . PRO A 1 249 ? -28.668 8.687 37.581 1.00 49.69 249 PRO A O 1
ATOM 2015 N N . THR A 1 250 ? -29.469 9.646 39.442 1.00 52.34 250 THR A N 1
ATOM 2016 C CA . THR A 1 250 ? -28.851 8.710 40.372 1.00 52.34 250 THR A CA 1
ATOM 2017 C C . THR A 1 250 ? -29.513 7.347 40.187 1.00 52.34 250 THR A C 1
ATOM 2019 O O . THR A 1 250 ? -30.560 7.067 40.767 1.00 52.34 250 THR A O 1
ATOM 2022 N N . TRP A 1 251 ? -28.929 6.478 39.363 1.00 54.44 251 TRP A N 1
ATOM 2023 C CA . TRP A 1 251 ? -29.247 5.051 39.354 1.00 54.44 251 TRP A CA 1
ATOM 2024 C C . TRP A 1 251 ? -28.626 4.392 40.585 1.00 54.44 251 TRP A C 1
ATOM 2026 O O . TRP A 1 251 ? -27.711 3.579 40.492 1.00 54.44 251 TRP A O 1
ATOM 2036 N N . SER A 1 252 ? -29.091 4.767 41.771 1.00 53.00 252 SER A N 1
ATOM 2037 C CA . SER A 1 252 ? -28.838 3.979 42.964 1.00 53.00 252 SER A CA 1
ATOM 2038 C C . SER A 1 252 ? -29.999 4.098 43.944 1.00 53.00 252 SER A C 1
ATOM 2040 O O . SER A 1 252 ? -30.399 5.177 44.365 1.00 53.00 252 SER A O 1
ATOM 2042 N N . SER A 1 253 ? -30.478 2.916 44.331 1.00 41.44 253 SER A N 1
ATOM 2043 C CA . SER A 1 253 ? -31.344 2.629 45.472 1.00 41.44 253 SER A CA 1
ATOM 2044 C C . SER A 1 253 ? -32.859 2.658 45.243 1.00 41.44 253 SER A C 1
ATOM 2046 O O . SER A 1 253 ? -33.546 3.651 45.458 1.00 41.44 253 SER A O 1
ATOM 2048 N N . SER A 1 254 ? -33.402 1.469 44.972 1.00 39.19 254 SER A N 1
ATOM 2049 C CA . SER A 1 254 ? -34.646 1.050 45.617 1.00 39.19 254 SER A CA 1
ATOM 2050 C C . SER A 1 254 ? -34.493 -0.373 46.172 1.00 39.19 254 SER A C 1
ATOM 2052 O O . SER A 1 254 ? -34.512 -1.330 45.396 1.00 39.19 254 SER A O 1
ATOM 2054 N N . PRO A 1 255 ? -34.388 -0.568 47.494 1.00 56.97 255 PRO A N 1
ATOM 2055 C CA . PRO A 1 255 ? -34.868 -1.774 48.136 1.00 56.97 255 PRO A CA 1
ATOM 2056 C C . PRO A 1 255 ? -36.299 -1.483 48.597 1.00 56.97 255 PRO A C 1
ATOM 2058 O O . PRO A 1 255 ? -36.513 -0.711 49.527 1.00 56.97 255 PRO A O 1
ATOM 2061 N N . SER A 1 256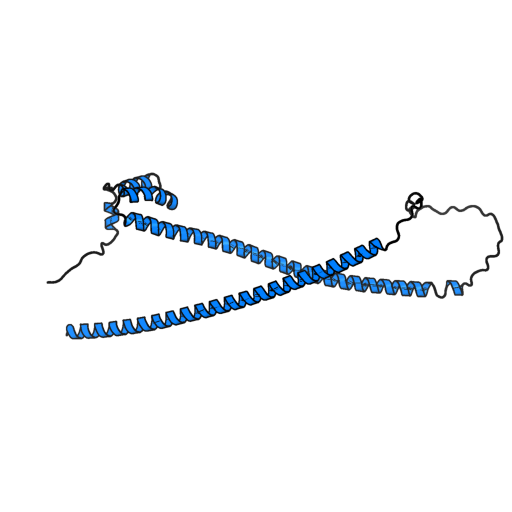 ? -37.296 -2.066 47.934 1.00 42.12 256 SER A N 1
ATOM 2062 C CA . SER A 1 256 ? -38.660 -2.063 48.465 1.00 42.12 256 SER A CA 1
ATOM 2063 C C . SER A 1 256 ? -39.121 -3.500 48.669 1.00 42.12 256 SER A C 1
ATOM 2065 O O . SER A 1 256 ? -39.282 -4.272 47.726 1.00 42.12 256 SER A O 1
ATOM 2067 N N . LYS A 1 257 ? -39.277 -3.857 49.941 1.00 40.75 257 LYS A N 1
ATOM 2068 C CA . LYS A 1 257 ? -40.087 -4.972 50.416 1.00 40.75 257 LYS A CA 1
ATOM 2069 C C . LYS A 1 257 ? -40.812 -4.472 51.664 1.00 40.75 257 LYS A C 1
ATOM 2071 O O . LYS A 1 257 ? -40.136 -4.035 52.594 1.00 40.75 257 LYS A O 1
ATOM 2076 N N . PRO A 1 258 ? -42.142 -4.496 51.687 1.00 63.16 258 PRO A N 1
ATOM 2077 C CA . PRO A 1 258 ? -42.889 -4.927 52.853 1.00 63.16 258 PRO A CA 1
ATOM 2078 C C . PRO A 1 258 ? -43.096 -6.448 52.811 1.00 63.16 258 PRO A C 1
ATOM 2080 O O . PRO A 1 258 ? -43.325 -6.995 51.705 1.00 63.16 258 PRO A O 1
#

Organism: Acanthoscelides obtectus (NCBI:txid200917)

Foldseek 3Di:
DVVVVVVVVVVVVVVVVVVVVVVVVVVVVVVVVVVVVVVVVVVVVVVVVVVVVVVVVVVVVVVVVVVVVVVVVVVVVVVPPDDDDPDDDDPDDDPDDPDDDDDDDDDDDDDDDDPDDPPCVVVPDPVVVVVVVVVVVVVVVVVVVVVVVVVVVVVVVVVVVVVVVVVVVVVVVVVVVVVVVVVVVVVLVVVLVVLVVCLVPDPDLVVNLVSLVVNCVSVVDDPVVSVVSNCVSNVHDDPVVVVVVVVDPPPDDDDDDD

Secondary structure (DSSP, 8-state):
-HHHHHHHHHHHHHHHHHHHHHHHHHHHHHHHHHHHHHHHHHHHHHHHHHHHHHHHHHHHHHHHHHHHHHHHHHHHHHHTSPP-----PPPP-----S----------------PPPPHHHHHSSHHHHHHHHHHHHHHHHHHHHHHHHHHHHHHHHHHHHHHHHHHHHHHHHHHHHHHHHHHHHHHHHHHHHHHHHHHHH---HHHHHHHHHHHHHHH---HHHHHHHHHHHTT---TTHHHHTTSS----------

=== Feature glossary ===
The record interleaves many kinds of information about one protein. Here is each kind framed as the question it answers.

Q: What are the backbone torsion angles?
A: φ (phi) and ψ (psi) are the two rotatable backbone dihedrals per residue: φ is the C(i-1)–N–Cα–C torsion, ψ is the N–Cα–C–N(i+1) torsion, both in degrees on (−180°, 180°]. α-helical residues cluster near (−60°, −45°); β-strand residues near (−120°, +130°). A Ramachandran plot is simply a scatter of (φ, ψ) for every residue.

Q: What is the amino-acid chain?
A: This is the polypeptide sequence — one letter per residue, N-terminus first. Length ranges from a few dozen residues for small domains to over a thousand for large multi-domain proteins.

Q: How mobile is each atom in the crystal?
A: For experimental (PDB) structures, the B-factor (temperature factor) quantifies the positional spread of each atom in the crystal — a combination of thermal vibration and static disorder — in units of Å². High B-factors mark flexible loops or poorly resolved regions; low B-factors mark the rigid, well-ordered core.

Q: Are the domains correctly placed relative to each other?
A: Predicted Aligned Error (PAE) is an AlphaFold confidence matrix: entry (i, j) is the expected error in the position of residue j, in ångströms, when the prediction is superimposed on the true structure at residue i. Low PAE within a block of residues means that block is internally rigid and well-predicted; high PAE between two blocks means their relative placement is uncertain even if each block individually is confident.

Q: How confident is the AlphaFold model at each residue?
A: pLDDT is the predicted lDDT-Cα score: AlphaFold's confidence that the local environment of each residue (all inter-atomic distances within 15 Å) is correctly placed. It is a per-residue number between 0 and 100, with higher meaning more reliable.

Q: What family and function is it annotated with?
A: Functional annotations link the protein to curated databases. InterPro entries identify conserved domains and families by matching the sequence against member-database signatures (Pfam, PROSITE, CDD, …). Gene Ontology (GO) terms describe molecular function, biological process, and cellular component in a controlled vocabulary. CATH places the structure in a hierarchical fold classification (Class/Architecture/Topology/Homologous-superfamily). The organism is the source species.

Q: How big and how compact is the whole molecule?
A: Three whole-structure scalars: the radius of gyration (RMS distance of Cα from centroid, in Å), the count of Cα–Cα contacts (pairs closer than 8 Å and separated by more than four residues in sequence — i.e. tertiary, not local, contacts), and the bounding-box dimensions. Together they distinguish compact globular folds from extended fibres or disordered chains.

Q: What known structures does this most resemble?
A: The Foldseek neighbor list gives the closest experimentally determined structures in the PDB, ranked by structural alignment. TM-score near 1 means near-identical fold; near 0.3 means only rough topology match. This is how one finds what a novel AlphaFold prediction most resembles in the solved-structure universe.

Q: Which residues are buried vs exposed?
A: SASA measures how much of the protein is reachable by solvent. It is computed by rolling a water-sized probe over the atomic surface and summing the exposed area (Å²). Per-residue SASA distinguishes core (buried, low SASA) from surface (exposed, high SASA) residues; total SASA is a whole-molecule size measure.

Q: Which residues are in helices, strands, or loops?
A: Eight-state secondary structure (DSSP): H is the canonical α-helix, G the tighter 3₁₀-helix, I the wider π-helix; E/B are β-structure, T and S are turns and bends, and '-' is everything else. DSSP derives these from the pattern of main-chain N–H···O=C hydrogen bonds, not from the sequence.

Q: Where is each backbone atom in 3D?
A: Structure coordinates are given as an mmCIF _atom_site loop: one row per atom with element, residue name, chain id, sequence number, and x/y/z position in Å. Only the four main-chain atoms per residue are included here; side chains are omitted to keep the record compact.

Q: What if only a Cα trace is available?
A: Three-state secondary structure (P-SEA) collapses the eight DSSP classes into helix (a), strand (b), and coil (c). P-SEA assigns these from Cα geometry alone — distances and angles — without requiring backbone oxygens, so it works on any Cα trace.

Q: What do the rendered images show?
A: The six renders are orthographic views along the three Cartesian axes in both directions. Representation (cartoon, sticks, or surface) and color scheme (sequence-rainbow or by-chain) vary across proteins so the training set covers all the common visualization conventions.

Q: What does the local fold look like, residue by residue?
A: Foldseek's 3Di representation compresses backbone geometry into a per-residue letter drawn from a learned twenty-state alphabet. It c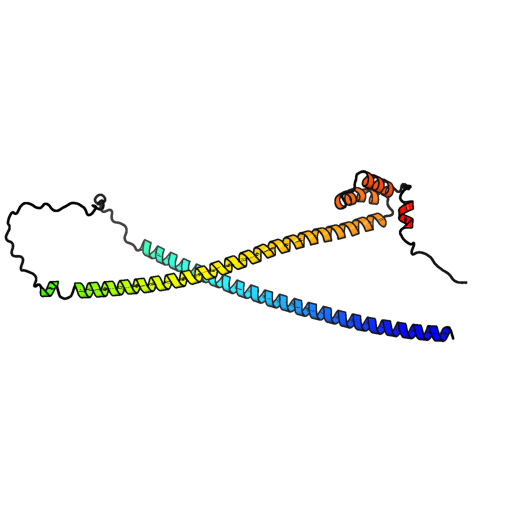aptures the tertiary interaction pattern around each residue — which residues are packed against it in space, regardless of where they are in sequence.

Q: What do the diagnostic plots show?
A: The contact map is a binary N×N matrix image: pixel (i, j) is dark where Cα_i and Cα_j are within 8 Å and |i−j|>4. Because the |i−j|>4 filter removes local helical contacts, off-diagonal stripes parallel to the main diagonal indicate parallel β-sheets; stripes perpendicular to it indicate antiparallel β-sheets. The Ramachandran plot scatters every residue's (φ, ψ) pair against the sterically allowed regions. The PAE heatmap renders the predicted-aligned-error matrix.